Protein AF-A0A2G6R221-F1 (afdb_monomer)

Foldseek 3Di:
DDDDDDDPDDDDPPDDDDDDDDDDDDDDDDDDDDDDDDAQDKDKDWDWDWDWWWDDWDQDPVRDTDTDTDIDTAAKMKIWHWHDDPPQKIWIFIKIKGKAWDDDPDVVRGIDMDIDIDTFIDIGHAQDKDWGDKDKDKDKDKDKDFDPPLLPDPPRNVSGIDIDIDIDIDMDIDIDHDHDDDPPPPVVVVVVVVVVVVVVVVVVVVVD

Mean predicted aligned error: 15.53 Å

Solvent-accessible surface area (backbone atoms only — not comparable to full-atom values): 13194 Å² total; per-residue (Å²): 138,83,85,82,76,84,78,91,70,89,89,76,86,82,76,85,82,88,86,86,85,88,83,86,81,86,84,86,84,87,81,85,86,81,82,86,67,52,77,76,32,76,36,72,50,77,52,69,50,76,44,74,39,52,76,49,75,48,68,48,99,85,73,48,77,48,74,42,70,44,81,44,77,34,29,41,37,42,35,40,29,38,36,76,47,98,78,60,30,32,38,36,41,37,40,39,36,42,31,44,76,43,89,52,91,44,100,79,72,44,69,47,71,44,78,49,76,48,77,50,73,47,81,40,44,61,72,38,74,43,80,78,50,69,50,79,47,79,45,80,44,78,48,77,50,58,45,83,76,57,30,74,39,82,96,59,8,70,82,40,40,48,79,46,78,45,79,47,77,47,78,46,78,42,73,51,64,49,78,81,80,58,90,84,57,50,69,62,57,60,51,48,54,54,49,52,51,50,53,50,51,54,55,56,65,73,72,113

Sequence (208 aa):
MGLQLPKLASGLALGASLSLLSQNGAIDIVSEPSILAINNKESSIYVGETISVKTSSNMDKNGNKDDNYKREDVGLTLKVKPRISNDNKVTLEINTTLEDVKTTKTNSGNADTTKKEVKTTAIVKNGEAVILGGLIEDKEGITVNKVPVLGDIPVVGGLFKNDKKNIRKRSLVIIVTPYIIPKSKDLTYVRNQLAELKILEEKYLNQS

Radius of gyration: 30.33 Å; Cα contacts (8 Å, |Δi|>4): 302; chains: 1; bounding box: 77×59×98 Å

pLDDT: mean 76.96, std 14.39, range [39.38, 95.56]

Structure (mmCIF, N/CA/C/O backbone):
data_AF-A0A2G6R221-F1
#
_entry.id   AF-A0A2G6R221-F1
#
loop_
_atom_site.group_PDB
_atom_site.id
_atom_site.type_symbol
_atom_site.label_atom_id
_atom_site.label_alt_id
_atom_site.label_comp_id
_atom_site.label_asym_id
_atom_site.label_entity_id
_atom_site.label_seq_id
_atom_site.pdbx_PDB_ins_code
_atom_site.Cartn_x
_atom_site.Cartn_y
_atom_site.Cartn_z
_atom_site.occupancy
_atom_site.B_iso_or_equiv
_atom_site.auth_seq_id
_atom_site.auth_comp_id
_atom_site.auth_asym_id
_atom_site.auth_atom_id
_atom_site.pdbx_PDB_model_num
ATOM 1 N N . MET A 1 1 ? 53.166 -16.247 -71.372 1.00 40.53 1 MET A N 1
ATOM 2 C CA . MET A 1 1 ? 52.314 -15.114 -70.953 1.00 40.53 1 MET A CA 1
ATOM 3 C C . MET A 1 1 ? 51.069 -15.687 -70.291 1.00 40.53 1 MET A C 1
ATOM 5 O O . MET A 1 1 ? 50.121 -16.029 -70.981 1.00 40.53 1 MET A O 1
ATOM 9 N N . GLY A 1 2 ? 51.132 -15.941 -68.983 1.00 42.19 2 GLY A N 1
ATOM 10 C CA . GLY A 1 2 ? 50.041 -16.567 -68.234 1.00 42.19 2 GLY A CA 1
ATOM 11 C C . GLY A 1 2 ? 49.068 -15.515 -67.715 1.00 42.19 2 GLY A C 1
ATOM 12 O O . GLY A 1 2 ? 49.478 -14.627 -66.974 1.00 42.19 2 GLY A O 1
ATOM 13 N N . LEU A 1 3 ? 47.794 -15.621 -68.091 1.00 53.03 3 LEU A N 1
ATOM 14 C CA . LEU A 1 3 ? 46.715 -14.898 -67.425 1.00 53.03 3 LEU A CA 1
ATOM 15 C C . LEU A 1 3 ? 46.306 -15.691 -66.180 1.00 53.03 3 LEU A C 1
ATOM 17 O O . LEU A 1 3 ? 45.776 -16.795 -66.287 1.00 53.03 3 LEU A O 1
ATOM 21 N N . GLN A 1 4 ? 46.562 -15.129 -65.000 1.00 42.53 4 GLN A N 1
ATOM 22 C CA . GLN A 1 4 ? 45.980 -15.614 -63.753 1.00 42.53 4 GLN A CA 1
ATOM 23 C C . GL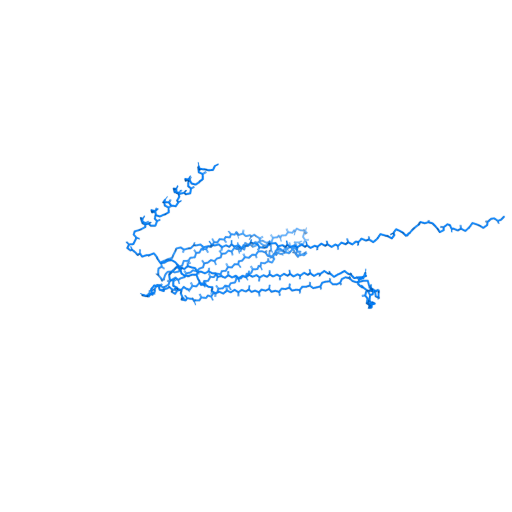N A 1 4 ? 44.603 -14.968 -63.575 1.00 42.53 4 GLN A C 1
ATOM 25 O O . GLN A 1 4 ? 44.498 -13.750 -63.451 1.00 42.53 4 GLN A O 1
ATOM 30 N N . LEU A 1 5 ? 43.550 -15.787 -63.559 1.00 52.38 5 LEU A N 1
ATOM 31 C CA . LEU A 1 5 ? 42.235 -15.382 -63.067 1.00 52.38 5 LEU A CA 1
ATOM 32 C C . LEU A 1 5 ? 42.269 -15.362 -61.528 1.00 52.38 5 LEU A C 1
ATOM 34 O O . LEU A 1 5 ? 42.721 -16.344 -60.930 1.00 52.38 5 LEU A O 1
ATOM 38 N N . PRO A 1 6 ? 41.795 -14.296 -60.857 1.00 46.88 6 PRO A N 1
ATOM 39 C CA . PRO A 1 6 ? 41.661 -14.312 -59.410 1.00 46.88 6 PRO A CA 1
ATOM 40 C C . PRO A 1 6 ? 40.625 -15.364 -58.991 1.00 46.88 6 PRO A C 1
ATOM 42 O O . PRO A 1 6 ? 39.522 -15.450 -59.531 1.00 46.88 6 PRO A O 1
ATOM 45 N N . LYS A 1 7 ? 41.023 -16.182 -58.014 1.00 39.38 7 LYS A N 1
ATOM 46 C CA . LYS A 1 7 ? 40.211 -17.209 -57.363 1.00 39.38 7 LYS A CA 1
ATOM 47 C C . LYS A 1 7 ? 38.969 -16.575 -56.733 1.00 39.38 7 LYS A C 1
ATOM 49 O O . LYS A 1 7 ? 39.071 -15.852 -55.747 1.00 39.38 7 LYS A O 1
ATOM 54 N N . LEU A 1 8 ? 37.799 -16.925 -57.255 1.00 48.19 8 LEU A N 1
ATOM 55 C CA . LEU A 1 8 ? 36.539 -16.847 -56.523 1.00 48.19 8 LEU A CA 1
ATOM 56 C C . LEU A 1 8 ? 36.506 -18.017 -55.535 1.00 48.19 8 LEU A C 1
ATOM 58 O O . LEU A 1 8 ? 35.984 -19.086 -55.834 1.00 48.19 8 LEU A O 1
ATOM 62 N N . ALA A 1 9 ? 37.132 -17.852 -54.375 1.00 56.53 9 ALA A N 1
ATOM 63 C CA . ALA A 1 9 ? 36.965 -18.780 -53.270 1.00 56.53 9 ALA A CA 1
ATOM 64 C C . ALA A 1 9 ? 37.084 -18.020 -51.952 1.00 56.53 9 ALA A C 1
ATOM 66 O O . ALA A 1 9 ? 38.113 -17.414 -51.669 1.00 56.53 9 ALA A O 1
ATOM 67 N N . SER A 1 10 ? 36.039 -18.162 -51.139 1.00 45.34 10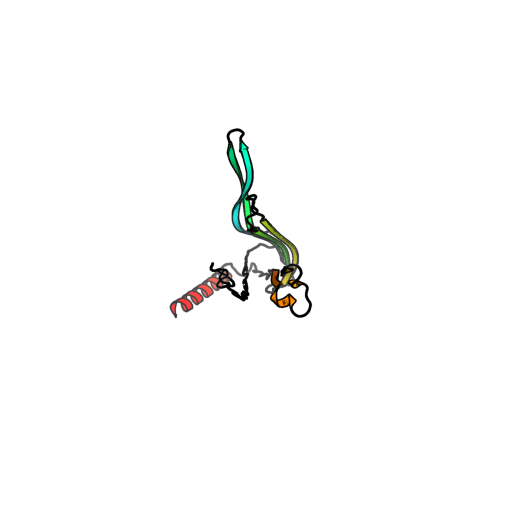 SER A N 1
ATOM 68 C CA . SER A 1 10 ? 35.949 -17.758 -49.736 1.00 45.34 10 SER A CA 1
ATOM 69 C C . SER A 1 10 ? 35.512 -16.315 -49.484 1.00 45.34 10 SER A C 1
ATOM 71 O O . SER A 1 10 ? 36.253 -15.359 -49.686 1.00 45.34 10 SER A O 1
ATOM 73 N N . GLY A 1 11 ? 34.278 -16.180 -48.995 1.00 45.53 11 GLY A N 1
ATOM 74 C CA . GLY A 1 11 ? 33.751 -14.903 -48.520 1.00 45.53 11 GLY A CA 1
ATOM 75 C C . GLY A 1 11 ? 32.239 -14.823 -48.309 1.00 45.53 11 GLY A C 1
ATOM 76 O O . GLY A 1 11 ? 31.732 -13.727 -48.131 1.00 45.53 11 GLY A O 1
ATOM 77 N N . LEU A 1 12 ? 31.502 -15.937 -48.330 1.00 42.91 12 LEU A N 1
ATOM 78 C CA . LEU A 1 12 ? 30.087 -15.982 -47.944 1.00 42.91 12 LEU A CA 1
ATOM 79 C C . LEU A 1 12 ? 29.935 -16.953 -46.775 1.00 42.91 12 LEU A C 1
ATOM 81 O O . LEU A 1 12 ? 29.513 -18.095 -46.938 1.00 42.91 12 LEU A O 1
ATOM 85 N N . ALA A 1 13 ? 30.304 -16.499 -45.578 1.00 47.53 13 ALA A N 1
ATOM 86 C CA . ALA A 1 13 ? 29.813 -17.123 -44.358 1.00 47.53 13 ALA A CA 1
ATOM 87 C C . ALA A 1 13 ? 28.329 -16.747 -44.217 1.00 47.53 13 ALA A C 1
ATOM 89 O O . ALA A 1 13 ? 27.972 -15.775 -43.557 1.00 47.53 13 ALA A O 1
ATOM 90 N N . LEU A 1 14 ? 27.465 -17.485 -44.917 1.00 43.75 14 LEU A N 1
ATOM 91 C CA . LEU A 1 14 ? 26.012 -17.388 -44.799 1.00 43.75 14 LEU A CA 1
ATOM 92 C C . LEU A 1 14 ? 25.588 -18.052 -43.484 1.00 43.75 14 LEU A C 1
ATOM 94 O O . LEU A 1 14 ? 25.168 -19.204 -43.453 1.00 43.75 14 LEU A O 1
ATOM 98 N N . GLY A 1 15 ? 25.760 -17.335 -42.378 1.00 62.00 15 GLY A N 1
ATOM 99 C CA . GLY A 1 15 ? 25.209 -17.724 -41.085 1.00 62.00 15 GLY A CA 1
ATOM 100 C C . GLY A 1 15 ? 23.790 -17.186 -40.944 1.00 62.00 15 GLY A C 1
ATOM 101 O O . GLY A 1 15 ? 23.612 -15.985 -40.762 1.00 62.00 15 GLY A O 1
ATOM 102 N N . ALA A 1 16 ? 22.782 -18.054 -41.011 1.00 59.88 16 ALA A N 1
ATOM 103 C CA . ALA A 1 16 ? 21.439 -17.729 -40.540 1.00 59.88 16 ALA A CA 1
ATOM 104 C C . ALA A 1 16 ? 21.364 -18.058 -39.043 1.00 59.88 16 ALA A C 1
ATOM 106 O O . ALA A 1 16 ? 21.581 -19.204 -38.653 1.00 59.88 16 ALA A O 1
ATOM 107 N N . SER A 1 17 ? 21.076 -17.067 -38.199 1.00 64.44 17 SER A N 1
ATOM 108 C CA . SER A 1 17 ? 20.830 -17.278 -36.771 1.00 64.44 17 SER A CA 1
ATOM 109 C C . SER A 1 17 ? 19.399 -16.865 -36.430 1.00 64.44 17 SER A C 1
ATOM 111 O O . SER A 1 17 ? 18.962 -15.757 -36.730 1.00 64.44 17 SER A O 1
ATOM 113 N N . LEU A 1 18 ? 18.647 -17.787 -35.826 1.00 57.31 18 LEU A N 1
ATOM 114 C CA . LEU A 1 18 ? 17.294 -17.543 -35.334 1.00 57.31 18 LEU A CA 1
ATOM 115 C C . LEU A 1 18 ? 17.364 -17.369 -33.817 1.00 57.31 18 LEU A C 1
ATOM 117 O O . LEU A 1 18 ? 17.760 -18.291 -33.108 1.00 57.31 18 LEU A O 1
ATOM 121 N N . SER A 1 19 ? 16.993 -16.189 -33.322 1.00 58.03 19 SER A N 1
ATOM 122 C CA . SER A 1 19 ? 16.951 -15.897 -31.888 1.00 58.03 19 SER A CA 1
ATOM 123 C C . SER A 1 19 ? 15.512 -15.625 -31.465 1.00 58.03 19 SER A C 1
ATOM 125 O O . SER A 1 19 ? 14.917 -14.627 -31.866 1.00 58.03 19 SER A O 1
ATOM 127 N N . LEU A 1 20 ? 14.947 -16.537 -30.674 1.00 58.38 20 LEU A N 1
ATOM 128 C CA . LEU A 1 20 ? 13.617 -16.427 -30.079 1.00 58.38 20 LEU A CA 1
ATOM 129 C C . LEU A 1 20 ? 13.792 -16.374 -28.561 1.00 58.38 20 LEU A C 1
ATOM 131 O O . LEU A 1 20 ? 14.109 -17.382 -27.935 1.00 58.38 20 LEU A O 1
ATOM 135 N N . LEU A 1 21 ? 13.608 -15.195 -27.967 1.00 68.31 21 LEU A N 1
ATOM 136 C CA . LEU A 1 21 ? 13.717 -14.998 -26.522 1.00 68.31 21 LEU A CA 1
ATOM 137 C C . LEU A 1 21 ? 12.376 -14.514 -25.964 1.00 68.31 21 LEU A C 1
ATOM 139 O O . LEU A 1 21 ? 11.973 -13.379 -26.213 1.00 68.31 21 LEU A O 1
ATOM 143 N N . SER A 1 22 ? 11.704 -15.373 -25.194 1.00 55.22 22 SER A N 1
ATOM 144 C CA . SER A 1 22 ? 10.518 -15.014 -24.409 1.00 55.22 22 SER A CA 1
ATOM 145 C C . SER A 1 22 ? 10.939 -14.764 -22.966 1.00 55.22 22 SER A C 1
ATOM 147 O O . SER A 1 22 ? 11.398 -15.680 -22.289 1.00 55.22 22 SER A O 1
ATOM 149 N N . GLN A 1 23 ? 10.805 -13.525 -22.494 1.00 59.59 23 GLN A N 1
ATOM 150 C CA . GLN A 1 23 ? 11.127 -13.151 -21.118 1.00 59.59 23 GLN A CA 1
ATOM 151 C C . GLN A 1 23 ? 9.835 -12.800 -20.377 1.00 59.59 23 GLN A C 1
ATOM 153 O O . GLN A 1 23 ? 9.250 -11.744 -20.611 1.00 59.59 23 GLN A O 1
ATOM 158 N N . ASN A 1 24 ? 9.406 -13.679 -19.471 1.00 57.00 24 ASN A N 1
ATOM 159 C CA . ASN A 1 24 ? 8.279 -13.424 -18.579 1.00 57.00 24 ASN A CA 1
ATOM 160 C C . ASN A 1 24 ? 8.829 -12.862 -17.263 1.00 57.00 24 ASN A C 1
ATOM 162 O O . ASN A 1 24 ? 9.527 -13.564 -16.536 1.00 57.00 24 ASN A O 1
ATOM 166 N N . GLY A 1 25 ? 8.556 -11.591 -16.969 1.00 53.56 25 GLY A N 1
ATOM 167 C CA . GLY A 1 25 ? 8.872 -10.994 -15.671 1.00 53.56 25 GLY A CA 1
ATOM 168 C C . GLY A 1 25 ? 7.696 -11.163 -14.715 1.00 53.56 25 GLY A C 1
ATOM 169 O O . GLY A 1 25 ? 6.621 -10.634 -14.990 1.00 53.56 25 GLY A O 1
ATOM 170 N N . ALA A 1 26 ? 7.889 -11.883 -13.609 1.00 45.59 26 ALA A N 1
ATOM 171 C CA . ALA A 1 26 ? 6.961 -11.853 -12.484 1.00 45.59 26 ALA A CA 1
ATOM 172 C C . ALA A 1 26 ? 7.226 -10.569 -11.684 1.00 45.59 26 ALA A C 1
ATOM 174 O O . ALA A 1 26 ? 8.350 -10.336 -11.244 1.00 45.59 26 ALA A O 1
ATOM 175 N N . ILE A 1 27 ? 6.217 -9.708 -11.557 1.00 49.06 27 ILE A N 1
ATOM 176 C CA . ILE A 1 27 ? 6.255 -8.556 -10.653 1.00 49.06 27 ILE A CA 1
ATOM 177 C C . ILE A 1 27 ? 5.400 -8.951 -9.459 1.00 49.06 27 ILE A C 1
ATOM 179 O O . ILE A 1 27 ? 4.191 -9.104 -9.612 1.00 49.06 27 ILE A O 1
ATOM 183 N N . ASP A 1 28 ? 6.036 -9.131 -8.306 1.00 46.03 28 ASP A N 1
ATOM 184 C CA . ASP A 1 28 ? 5.365 -9.401 -7.041 1.00 46.03 28 ASP A CA 1
ATOM 185 C C . ASP A 1 28 ? 5.704 -8.266 -6.076 1.00 46.03 28 ASP A C 1
ATOM 187 O O . ASP A 1 28 ? 6.850 -8.107 -5.661 1.00 46.03 28 ASP A O 1
ATOM 191 N N . ILE A 1 29 ? 4.726 -7.402 -5.811 1.00 54.50 29 ILE A N 1
ATOM 192 C CA . ILE A 1 29 ? 4.808 -6.392 -4.753 1.00 54.50 29 ILE A CA 1
ATOM 193 C C . ILE A 1 29 ? 3.450 -6.400 -4.062 1.00 54.50 29 ILE A C 1
ATOM 195 O O . ILE A 1 29 ? 2.551 -5.624 -4.394 1.00 54.50 29 ILE A O 1
ATOM 199 N N . VAL A 1 30 ? 3.299 -7.330 -3.124 1.00 61.50 30 VAL A N 1
ATOM 200 C CA . VAL A 1 30 ? 2.217 -7.339 -2.143 1.00 61.50 30 VAL A CA 1
ATOM 201 C C . VAL A 1 30 ? 2.761 -6.697 -0.873 1.00 61.50 30 VAL A C 1
ATOM 203 O O . VAL A 1 30 ? 3.726 -7.165 -0.276 1.00 61.50 30 VAL A O 1
ATOM 206 N N . SER A 1 31 ? 2.166 -5.577 -0.479 1.00 70.19 31 SER A N 1
ATOM 207 C CA . SER A 1 31 ? 2.402 -4.964 0.824 1.00 70.19 31 SER A CA 1
ATOM 208 C C . SER A 1 31 ? 1.093 -5.014 1.600 1.00 70.19 31 SER A C 1
ATOM 210 O O . SER A 1 31 ? 0.095 -4.454 1.151 1.00 70.19 31 SER A O 1
ATOM 212 N N . GLU A 1 32 ? 1.101 -5.682 2.752 1.00 82.50 32 GLU A N 1
ATOM 213 C CA . GLU A 1 32 ? -0.058 -5.838 3.639 1.00 82.50 32 GLU A CA 1
ATOM 214 C C . GLU A 1 32 ? 0.151 -5.016 4.922 1.00 82.50 32 GLU A C 1
ATOM 216 O O . GLU A 1 32 ? 0.504 -5.561 5.971 1.00 82.50 32 GLU A O 1
ATOM 221 N N . PRO A 1 33 ? -0.005 -3.679 4.878 1.00 85.31 33 PRO A N 1
ATOM 222 C CA . PRO A 1 33 ? 0.064 -2.885 6.094 1.00 85.31 33 PRO A CA 1
ATOM 223 C C . PRO A 1 33 ? -1.149 -3.187 6.982 1.00 85.31 33 PRO A C 1
ATOM 225 O O . PRO A 1 33 ? -2.294 -3.175 6.531 1.00 85.31 33 PRO A O 1
ATOM 228 N N . SER A 1 34 ? -0.907 -3.379 8.277 1.00 87.88 34 SER A N 1
ATOM 229 C CA . SER A 1 34 ? -1.961 -3.407 9.291 1.00 87.88 34 SER A CA 1
ATOM 230 C C . SER A 1 34 ? -1.747 -2.268 10.284 1.00 87.88 34 SER A C 1
ATOM 232 O O . SER A 1 34 ? -0.620 -1.944 10.658 1.00 87.88 34 SER A O 1
ATOM 234 N N . ILE A 1 35 ? -2.835 -1.607 10.679 1.00 90.56 35 ILE A N 1
ATOM 235 C CA . ILE A 1 35 ? -2.796 -0.491 11.622 1.00 90.56 35 ILE A CA 1
ATOM 236 C C . ILE A 1 35 ? -3.982 -0.571 12.575 1.00 90.56 35 ILE A C 1
ATOM 238 O O . ILE A 1 35 ? -5.123 -0.791 12.166 1.00 90.56 35 ILE A O 1
ATOM 242 N N . LEU A 1 36 ? -3.704 -0.376 13.861 1.00 91.19 36 LEU A N 1
ATOM 243 C CA . LEU A 1 36 ? -4.725 -0.246 14.890 1.00 91.19 36 LEU A CA 1
ATOM 244 C C . LEU A 1 36 ? -5.067 1.234 15.057 1.00 91.19 36 LEU A C 1
ATOM 246 O O . LEU A 1 36 ? -4.185 2.060 15.281 1.00 91.19 36 LEU A O 1
ATOM 250 N N . ALA A 1 37 ? -6.353 1.561 14.966 1.00 90.75 37 ALA A N 1
ATOM 251 C CA . ALA A 1 37 ? -6.851 2.924 15.085 1.00 90.75 37 ALA A CA 1
ATOM 252 C C . ALA A 1 37 ? -8.043 2.987 16.047 1.00 90.75 37 ALA A C 1
ATOM 254 O O . ALA A 1 37 ? -8.839 2.052 16.150 1.00 90.75 37 ALA A O 1
ATOM 255 N N . ILE A 1 38 ? -8.173 4.111 16.750 1.00 92.31 38 ILE A N 1
ATOM 256 C CA . ILE A 1 38 ? -9.307 4.380 17.643 1.00 92.31 38 ILE A CA 1
ATOM 257 C C . ILE A 1 38 ? -10.445 5.010 16.833 1.00 92.31 38 ILE A C 1
ATOM 259 O O . ILE A 1 38 ? -10.213 5.763 15.888 1.00 92.31 38 ILE A O 1
ATOM 263 N N . ASN A 1 39 ? -11.691 4.739 17.228 1.00 92.12 39 ASN A N 1
ATOM 264 C CA . ASN A 1 39 ? -12.873 5.343 16.616 1.00 92.12 39 ASN A CA 1
ATOM 265 C C . ASN A 1 39 ? -12.768 6.883 16.550 1.00 92.12 39 ASN A C 1
ATOM 267 O O . ASN A 1 39 ? -12.492 7.534 17.557 1.00 92.12 39 ASN A O 1
ATOM 271 N N . ASN A 1 40 ? -13.031 7.455 15.373 1.00 92.62 40 ASN A N 1
ATOM 272 C CA . ASN A 1 40 ? -12.920 8.877 15.029 1.00 92.62 40 ASN A CA 1
ATOM 273 C C . ASN A 1 40 ? -11.514 9.497 15.150 1.00 92.62 40 ASN A C 1
ATOM 275 O O . ASN A 1 40 ? -11.387 10.722 15.070 1.00 92.62 40 ASN A O 1
ATOM 279 N N . LYS A 1 41 ? -10.454 8.695 15.296 1.00 94.56 41 LYS A N 1
ATOM 280 C CA . LYS A 1 41 ? -9.070 9.175 15.350 1.00 94.56 41 LYS A CA 1
ATOM 281 C C . LYS A 1 41 ? -8.318 8.734 14.100 1.00 94.56 41 LYS A C 1
ATOM 283 O O . LYS A 1 41 ? -8.279 7.552 13.783 1.00 94.56 41 LYS A O 1
ATOM 288 N N . GLU A 1 42 ? -7.710 9.687 13.401 1.00 95.12 42 GLU A N 1
ATOM 289 C CA . GLU A 1 42 ? -6.800 9.366 12.303 1.00 95.12 42 GLU A CA 1
ATOM 290 C C . GLU A 1 42 ? -5.547 8.671 12.848 1.00 95.12 42 GLU A C 1
ATOM 292 O O . GLU A 1 42 ? -5.011 9.050 13.893 1.00 95.12 42 GLU A O 1
ATOM 297 N N . SER A 1 43 ? -5.108 7.627 12.159 1.00 95.56 43 SER A N 1
ATOM 298 C CA . SER A 1 43 ? -3.869 6.901 12.428 1.00 95.56 43 SER A CA 1
ATOM 299 C C . SER A 1 43 ? -3.129 6.688 11.114 1.00 95.56 43 SER A C 1
ATOM 301 O O . SER A 1 43 ? -3.755 6.528 10.064 1.00 95.56 43 SER A O 1
ATOM 303 N N . SER A 1 44 ? -1.800 6.698 11.164 1.00 94.31 44 SER A N 1
ATOM 304 C CA . SER A 1 44 ? -0.957 6.547 9.982 1.00 94.31 44 SER A CA 1
ATOM 305 C C . SER A 1 44 ? 0.185 5.570 10.214 1.00 94.31 44 SER A C 1
ATOM 307 O O . SER A 1 44 ? 0.778 5.564 11.291 1.00 94.31 44 SER A O 1
ATOM 309 N N . ILE A 1 45 ? 0.520 4.806 9.182 1.00 92.69 45 ILE A N 1
ATOM 310 C CA . ILE A 1 45 ? 1.697 3.942 9.111 1.00 92.69 45 ILE A CA 1
ATOM 311 C C . ILE A 1 45 ? 2.477 4.282 7.839 1.00 92.69 45 ILE A C 1
ATOM 313 O O . ILE A 1 45 ? 1.886 4.499 6.779 1.00 92.69 45 ILE A O 1
ATOM 317 N N . TYR A 1 46 ? 3.798 4.357 7.965 1.00 91.81 46 TYR A N 1
ATOM 318 C CA . TYR A 1 46 ? 4.732 4.513 6.856 1.00 91.81 46 TYR A CA 1
ATOM 319 C C . TYR A 1 46 ? 5.654 3.296 6.828 1.00 91.81 46 TYR A C 1
ATOM 321 O O . TYR A 1 46 ? 6.213 2.928 7.862 1.00 91.81 46 TYR A O 1
ATOM 329 N N . VAL A 1 47 ? 5.786 2.674 5.660 1.00 89.75 47 VAL A N 1
ATOM 330 C CA . VAL A 1 47 ? 6.671 1.534 5.412 1.00 89.75 47 VAL A CA 1
ATOM 331 C C . VAL A 1 47 ? 7.457 1.838 4.150 1.00 89.75 47 VAL A C 1
ATOM 333 O O . VAL A 1 47 ? 6.901 1.821 3.055 1.00 89.75 47 VAL A O 1
ATOM 336 N N . GLY A 1 48 ? 8.738 2.137 4.296 1.00 88.19 48 GLY A N 1
ATOM 337 C CA . GLY A 1 48 ? 9.554 2.552 3.170 1.00 88.19 48 GLY A CA 1
ATOM 338 C C . GLY A 1 48 ? 10.978 2.878 3.565 1.00 88.19 48 GLY A C 1
ATOM 339 O O . GLY A 1 48 ? 11.380 2.735 4.721 1.00 88.19 48 GLY A O 1
ATOM 340 N N . GLU A 1 49 ? 11.718 3.358 2.583 1.00 86.00 49 GLU A N 1
ATOM 341 C CA . GLU A 1 49 ? 13.101 3.783 2.705 1.00 86.00 49 GLU A CA 1
ATOM 342 C C . GLU A 1 49 ? 13.211 5.237 2.252 1.00 86.00 49 GLU A C 1
ATOM 344 O O . GLU A 1 49 ? 12.482 5.691 1.373 1.00 86.00 49 GLU A O 1
ATOM 349 N N . THR A 1 50 ? 14.131 5.992 2.841 1.00 83.94 50 THR A N 1
ATOM 350 C CA . THR A 1 50 ? 14.436 7.343 2.367 1.00 83.94 50 THR A CA 1
ATOM 351 C C . THR A 1 50 ? 15.651 7.266 1.456 1.00 83.94 50 THR A C 1
ATOM 353 O O . THR A 1 50 ? 16.759 6.966 1.908 1.00 83.94 50 THR A O 1
ATOM 356 N N . ILE A 1 51 ? 15.468 7.570 0.175 1.00 83.44 51 ILE A N 1
ATOM 357 C CA . ILE A 1 51 ? 16.553 7.587 -0.806 1.00 83.44 51 ILE A CA 1
ATOM 358 C C . ILE A 1 51 ? 17.042 9.012 -1.059 1.00 83.44 51 ILE A C 1
ATOM 360 O O . ILE A 1 51 ? 16.331 9.991 -0.855 1.00 83.44 51 ILE A O 1
ATOM 364 N N . SER A 1 52 ? 18.286 9.150 -1.515 1.00 80.19 52 SER A N 1
ATOM 365 C CA . SER A 1 52 ? 18.845 10.448 -1.908 1.00 80.19 52 SER A CA 1
ATOM 366 C C . SER A 1 52 ? 18.819 10.590 -3.428 1.00 80.19 52 SER A C 1
ATOM 368 O O . SER A 1 52 ? 19.543 9.892 -4.135 1.00 80.19 52 SER A O 1
ATOM 370 N N . VAL A 1 53 ? 17.989 11.501 -3.932 1.00 77.12 53 VAL A N 1
ATOM 371 C CA . VAL A 1 53 ? 17.855 11.819 -5.356 1.00 77.12 53 VAL A CA 1
ATOM 372 C C . VAL A 1 53 ? 18.690 13.054 -5.679 1.00 77.12 53 VAL A C 1
ATOM 374 O O . VAL A 1 53 ? 18.559 14.113 -5.060 1.00 77.12 53 VAL A O 1
ATOM 377 N N . LYS A 1 54 ? 19.563 12.937 -6.678 1.00 75.44 54 LYS A N 1
ATOM 378 C CA . LYS A 1 54 ? 20.349 14.066 -7.174 1.00 75.44 54 LYS A CA 1
ATOM 379 C C . LYS A 1 54 ? 19.429 15.085 -7.855 1.00 75.44 54 LYS A C 1
ATOM 381 O O . LYS A 1 54 ? 18.702 14.731 -8.776 1.00 75.44 54 LYS A O 1
ATOM 386 N N . THR A 1 55 ? 19.449 16.334 -7.388 1.00 73.06 55 THR A N 1
ATOM 387 C CA . THR A 1 55 ? 18.545 17.404 -7.859 1.00 73.06 55 THR A CA 1
ATOM 388 C C . THR A 1 55 ? 19.257 18.404 -8.772 1.00 73.06 55 THR A C 1
ATOM 390 O O . THR A 1 55 ? 18.660 18.907 -9.720 1.00 73.06 55 THR A O 1
ATOM 393 N N . SER A 1 56 ? 20.545 18.673 -8.535 1.00 71.69 56 SER A N 1
ATOM 394 C CA . SER A 1 56 ? 21.359 19.528 -9.405 1.00 71.69 56 SER A CA 1
ATOM 395 C C . SER A 1 56 ? 22.816 19.077 -9.435 1.00 71.69 56 SER A C 1
ATOM 397 O O . SER A 1 56 ? 23.313 18.447 -8.503 1.00 71.69 56 SER A O 1
ATOM 399 N N . SER A 1 57 ? 23.500 19.404 -10.527 1.00 74.00 57 SER A N 1
ATOM 400 C CA . SER A 1 57 ? 24.943 19.246 -10.683 1.00 74.00 57 SER A CA 1
ATOM 401 C C . SER A 1 57 ? 25.465 20.555 -11.246 1.00 74.00 57 SER A C 1
ATOM 403 O O . SER A 1 57 ? 25.234 20.851 -12.418 1.00 74.00 57 SER A O 1
ATOM 405 N N . ASN A 1 58 ? 26.084 21.366 -10.400 1.00 76.94 58 ASN A N 1
ATOM 406 C CA . ASN A 1 58 ? 26.698 22.612 -10.827 1.00 76.94 58 ASN A CA 1
ATOM 407 C C . ASN A 1 58 ? 28.179 22.347 -11.080 1.00 76.94 58 ASN A C 1
ATOM 409 O O . ASN A 1 58 ? 28.835 21.646 -10.315 1.00 76.94 58 ASN A O 1
ATOM 413 N N . MET A 1 59 ? 28.703 22.883 -12.175 1.00 79.19 59 MET A N 1
ATOM 414 C CA . MET A 1 59 ? 30.137 22.889 -12.428 1.00 79.19 59 MET A CA 1
ATOM 415 C C . MET A 1 59 ? 30.633 24.303 -12.164 1.00 79.19 59 MET A C 1
ATOM 417 O O . MET A 1 59 ? 30.164 25.247 -12.801 1.00 79.19 59 MET A O 1
ATOM 421 N N . ASP A 1 60 ? 31.537 24.456 -11.204 1.00 79.88 60 ASP A N 1
ATOM 422 C CA . ASP A 1 60 ? 32.178 25.743 -10.957 1.00 79.88 60 ASP A CA 1
ATOM 423 C C . ASP A 1 60 ? 33.135 26.088 -12.115 1.00 79.88 60 ASP A C 1
ATOM 425 O O . ASP A 1 60 ? 33.606 25.206 -12.840 1.00 79.88 60 ASP A O 1
ATOM 429 N N . LYS A 1 61 ? 33.475 27.370 -12.283 1.00 78.88 61 LYS A N 1
ATOM 430 C CA . LYS A 1 61 ? 34.392 27.868 -13.329 1.00 78.88 61 LYS A CA 1
ATOM 431 C C . LYS A 1 61 ? 35.783 27.221 -13.267 1.00 78.88 61 LYS A C 1
ATOM 433 O O . LYS A 1 61 ? 36.506 27.239 -14.257 1.00 78.88 61 LYS A O 1
ATOM 438 N N . ASN A 1 62 ? 36.129 26.622 -12.127 1.00 83.06 62 ASN A N 1
ATOM 439 C CA . ASN A 1 62 ? 37.364 25.878 -11.885 1.00 83.06 62 ASN A CA 1
ATOM 440 C C . ASN A 1 62 ? 37.289 24.375 -12.239 1.00 83.06 62 ASN A C 1
ATOM 442 O O . ASN A 1 62 ? 38.244 23.649 -11.977 1.00 83.06 62 ASN A O 1
ATOM 446 N N . GLY A 1 63 ? 36.171 23.894 -12.801 1.00 79.56 63 GLY A N 1
ATOM 447 C CA . GLY A 1 63 ? 35.984 22.496 -13.220 1.00 79.56 63 GLY A CA 1
ATOM 448 C C . GLY A 1 63 ? 35.560 21.529 -12.107 1.00 79.56 63 GLY A C 1
ATOM 449 O O . GLY A 1 63 ? 35.426 20.332 -12.357 1.00 79.56 63 GLY A O 1
ATOM 450 N N . ASN A 1 64 ? 35.317 22.028 -10.892 1.00 81.12 64 ASN A N 1
ATOM 451 C CA . ASN A 1 64 ? 34.825 21.220 -9.776 1.00 81.12 64 ASN A CA 1
ATOM 452 C C . ASN A 1 64 ? 33.318 20.990 -9.901 1.00 81.12 64 ASN A C 1
ATOM 454 O O . ASN A 1 64 ? 32.560 21.913 -10.200 1.00 81.12 64 ASN A O 1
ATOM 458 N N . LYS A 1 65 ? 32.894 19.749 -9.662 1.00 79.88 65 LYS A N 1
ATOM 459 C CA . LYS A 1 65 ? 31.497 19.328 -9.748 1.00 79.88 65 LYS A CA 1
ATOM 460 C C . LYS A 1 65 ? 30.873 19.332 -8.355 1.00 79.88 65 LYS A C 1
ATOM 462 O O . LYS A 1 65 ? 31.311 18.572 -7.495 1.00 79.88 65 LYS A O 1
ATOM 467 N N . ASP A 1 66 ? 29.866 20.171 -8.160 1.00 80.38 66 ASP A N 1
ATOM 468 C CA . ASP A 1 66 ? 29.069 20.253 -6.941 1.00 80.38 66 ASP A CA 1
ATOM 469 C C . ASP A 1 66 ? 27.704 19.595 -7.180 1.00 80.38 66 ASP A C 1
ATOM 471 O O . ASP A 1 66 ? 26.888 20.057 -7.988 1.00 80.38 66 ASP A O 1
ATOM 475 N N . ASP A 1 67 ? 27.490 18.458 -6.524 1.00 82.50 67 ASP A N 1
ATOM 476 C CA . ASP A 1 67 ? 26.293 17.641 -6.674 1.00 82.50 67 ASP A CA 1
ATOM 477 C C . ASP A 1 67 ? 25.386 17.836 -5.458 1.00 82.50 67 ASP A C 1
ATOM 479 O O . ASP A 1 67 ? 25.743 17.474 -4.339 1.00 82.50 67 ASP A O 1
ATOM 483 N N . ASN A 1 68 ? 24.182 18.364 -5.689 1.00 81.25 68 ASN A N 1
ATOM 484 C CA . ASN A 1 68 ? 23.183 18.542 -4.642 1.00 81.25 68 ASN A CA 1
ATOM 485 C C . ASN A 1 68 ? 22.214 17.355 -4.612 1.00 81.25 68 ASN A C 1
ATOM 487 O O . ASN A 1 68 ? 21.656 16.961 -5.646 1.00 81.25 68 ASN A O 1
ATOM 491 N N . TYR A 1 69 ? 21.971 16.827 -3.416 1.00 82.25 69 TYR A N 1
ATOM 492 C CA . TYR A 1 69 ? 21.110 15.674 -3.177 1.00 82.25 69 TYR A CA 1
ATOM 493 C C . TYR A 1 69 ? 19.932 16.071 -2.287 1.00 82.25 69 TYR A C 1
ATOM 495 O O . TYR A 1 69 ? 20.114 16.668 -1.228 1.00 82.25 69 TYR A O 1
ATOM 503 N N . LYS A 1 70 ? 18.721 15.689 -2.695 1.00 83.06 70 LYS A N 1
ATOM 504 C CA . LYS A 1 70 ? 17.500 15.805 -1.897 1.00 83.06 70 LYS A CA 1
ATOM 505 C C . LYS A 1 70 ? 17.091 14.421 -1.404 1.00 83.06 70 LYS A C 1
ATOM 507 O O . LYS A 1 70 ? 17.160 13.452 -2.153 1.00 83.06 70 LYS A O 1
ATOM 512 N N . ARG A 1 71 ? 16.667 14.327 -0.145 1.00 85.12 71 ARG A N 1
ATOM 513 C CA . ARG A 1 71 ? 16.076 13.102 0.401 1.00 85.12 71 ARG A CA 1
ATOM 514 C C . ARG A 1 71 ? 14.606 13.019 -0.005 1.00 85.12 71 ARG A C 1
ATOM 516 O O . ARG A 1 71 ? 13.870 13.977 0.218 1.00 85.12 71 ARG A O 1
ATOM 523 N N . GLU A 1 72 ? 14.228 11.907 -0.616 1.00 83.38 72 GLU A N 1
ATOM 524 C CA . GLU A 1 72 ? 12.857 11.570 -1.003 1.00 83.38 72 GLU A CA 1
ATOM 525 C C . GLU A 1 72 ? 12.473 10.255 -0.323 1.00 83.38 72 GLU A C 1
ATOM 527 O O . GLU A 1 72 ? 13.239 9.287 -0.344 1.00 83.38 72 GLU A O 1
ATOM 532 N N . ASP A 1 73 ? 11.295 10.238 0.288 1.00 85.69 73 ASP A N 1
ATOM 533 C CA . ASP A 1 73 ? 10.723 9.046 0.904 1.00 85.69 73 ASP A CA 1
ATOM 534 C C . ASP A 1 73 ? 10.075 8.190 -0.188 1.00 85.69 73 ASP A C 1
ATOM 536 O O . ASP A 1 73 ? 9.304 8.685 -1.011 1.00 85.69 73 ASP A O 1
ATOM 540 N N . VAL A 1 74 ? 10.428 6.908 -0.237 1.00 86.75 74 VAL A N 1
ATOM 541 C CA . VAL A 1 74 ? 9.851 5.940 -1.170 1.00 86.75 74 VAL A CA 1
ATOM 542 C C . VAL A 1 74 ? 9.318 4.755 -0.385 1.00 86.75 74 VAL A C 1
ATOM 544 O O . VAL A 1 74 ? 10.024 4.107 0.386 1.00 86.75 74 VAL A O 1
ATOM 547 N N . GLY A 1 75 ? 8.032 4.485 -0.553 1.00 88.06 75 GLY A N 1
ATOM 548 C CA . GLY A 1 75 ? 7.351 3.418 0.152 1.00 88.06 75 GLY A CA 1
ATOM 549 C C . GLY A 1 75 ? 5.848 3.620 0.211 1.00 88.06 75 GLY A C 1
ATOM 550 O O . GLY A 1 75 ? 5.255 4.401 -0.532 1.00 88.06 75 GLY A O 1
ATOM 551 N N . LEU A 1 76 ? 5.224 2.879 1.114 1.00 88.62 76 LEU A N 1
ATOM 552 C CA . LEU A 1 76 ? 3.794 2.875 1.351 1.00 88.62 76 LEU A CA 1
ATOM 553 C C . LEU A 1 76 ? 3.459 3.724 2.580 1.00 88.62 76 LEU A C 1
ATOM 555 O O . LEU A 1 76 ? 3.834 3.397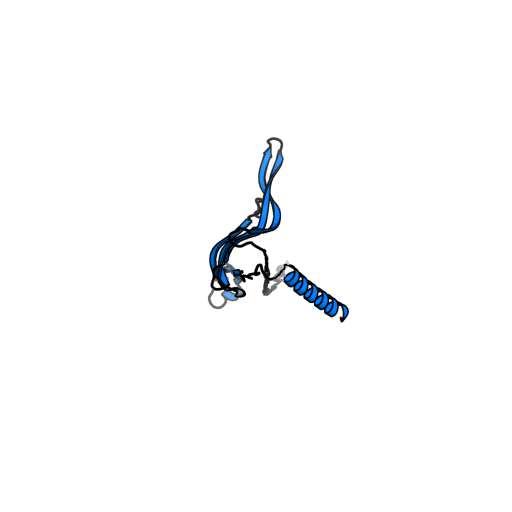 3.705 1.00 88.62 76 LEU A O 1
ATOM 559 N N . THR A 1 77 ? 2.684 4.781 2.376 1.00 91.12 77 THR A N 1
ATOM 560 C CA . THR A 1 77 ? 2.020 5.532 3.443 1.00 91.12 77 THR A CA 1
ATOM 561 C C . THR A 1 77 ? 0.542 5.177 3.454 1.00 91.12 77 THR A C 1
ATOM 563 O O . THR A 1 77 ? -0.163 5.434 2.480 1.00 91.12 77 THR A O 1
ATOM 566 N N . LEU A 1 78 ? 0.046 4.650 4.569 1.00 91.62 78 LEU A N 1
ATOM 567 C CA . LEU A 1 78 ? -1.378 4.420 4.795 1.00 91.62 78 LEU A CA 1
ATOM 568 C C . LEU A 1 78 ? -1.856 5.318 5.936 1.00 91.62 78 LEU A C 1
ATOM 570 O O . LEU A 1 78 ? -1.341 5.248 7.050 1.00 91.62 78 LEU A O 1
ATOM 574 N N . LYS A 1 79 ? -2.875 6.132 5.670 1.00 93.75 79 LYS A N 1
ATOM 575 C CA . LYS A 1 79 ? -3.618 6.908 6.665 1.00 93.75 79 LYS A CA 1
ATOM 576 C C . LYS A 1 79 ? -5.058 6.432 6.679 1.00 93.75 79 LYS A C 1
ATOM 578 O O . LYS A 1 79 ? -5.687 6.316 5.628 1.00 93.75 79 LYS A O 1
ATOM 583 N N . VAL A 1 80 ? -5.579 6.168 7.868 1.00 93.81 80 VAL A N 1
ATOM 584 C CA . VAL A 1 80 ? -6.947 5.696 8.052 1.00 93.81 80 VAL A CA 1
ATOM 585 C C . VAL A 1 80 ? -7.613 6.423 9.206 1.00 93.81 80 VAL A C 1
ATOM 587 O O . VAL A 1 80 ? -7.027 6.615 10.272 1.00 93.81 80 VAL A O 1
ATOM 590 N N . LYS A 1 81 ? -8.871 6.800 9.007 1.00 95.12 81 LYS A N 1
ATOM 591 C CA . LYS A 1 81 ? -9.741 7.329 10.050 1.00 95.12 81 LYS A CA 1
ATOM 592 C C . LYS A 1 81 ? -11.020 6.493 10.089 1.00 95.12 81 LYS A C 1
ATOM 594 O O . LYS A 1 81 ? -11.884 6.654 9.223 1.00 95.12 81 LYS A O 1
ATOM 599 N N . PRO A 1 82 ? -11.150 5.581 11.066 1.00 94.69 82 PRO A N 1
ATOM 600 C CA . PRO A 1 82 ? -12.341 4.764 11.193 1.00 94.69 82 PRO A CA 1
ATOM 601 C C . PRO A 1 82 ? -13.452 5.516 11.924 1.00 94.69 82 PRO A C 1
ATOM 603 O O . PRO A 1 82 ? -13.204 6.261 12.872 1.00 94.69 82 PRO A O 1
ATOM 606 N N . ARG A 1 83 ? -14.696 5.255 11.533 1.00 93.88 83 ARG A N 1
ATOM 607 C CA . ARG A 1 83 ? -15.903 5.664 12.247 1.00 93.88 83 ARG A CA 1
ATOM 608 C C . ARG A 1 83 ? -16.851 4.478 12.365 1.00 93.88 83 ARG A C 1
ATOM 610 O O . ARG A 1 83 ? -17.430 4.027 11.380 1.00 93.88 83 ARG A O 1
ATOM 617 N N . ILE A 1 84 ? -17.012 3.977 13.583 1.00 91.50 84 ILE A N 1
ATOM 618 C CA . ILE A 1 84 ? -17.891 2.846 13.891 1.00 91.50 84 ILE A CA 1
ATOM 619 C C . ILE A 1 84 ? -19.344 3.333 13.918 1.00 91.50 84 ILE A C 1
ATOM 621 O O . ILE A 1 84 ? -19.655 4.341 14.555 1.00 91.50 84 ILE A O 1
ATOM 625 N N . SER A 1 85 ? -20.222 2.607 13.229 1.00 89.62 85 SER A N 1
ATOM 626 C CA . SER A 1 85 ? -21.676 2.793 13.234 1.00 89.62 85 SER A CA 1
ATOM 627 C C . SER A 1 85 ? -22.364 1.678 14.033 1.00 89.62 85 SER A C 1
ATOM 629 O O . SER A 1 85 ? -21.799 0.603 14.215 1.00 89.62 85 SER A O 1
ATOM 631 N N . ASN A 1 86 ? -23.609 1.904 14.468 1.00 81.69 86 ASN A N 1
ATOM 632 C CA . ASN A 1 86 ? -24.348 0.989 15.359 1.00 81.69 86 ASN A CA 1
ATOM 633 C C . ASN A 1 86 ? -24.705 -0.385 14.743 1.00 81.69 86 ASN A C 1
ATOM 635 O O . ASN A 1 86 ? -25.143 -1.271 15.464 1.00 81.69 86 ASN A O 1
ATOM 639 N N . ASP A 1 87 ? -24.514 -0.571 13.435 1.00 84.44 87 ASP A N 1
ATOM 640 C CA . ASP A 1 87 ? -24.904 -1.768 12.670 1.00 84.44 87 ASP A CA 1
ATOM 641 C C . ASP A 1 87 ? -23.693 -2.645 12.278 1.00 84.44 87 ASP A C 1
ATOM 643 O O . ASP A 1 87 ? -23.612 -3.152 11.162 1.00 84.44 87 ASP A O 1
ATOM 647 N N . ASN A 1 88 ? -22.664 -2.733 13.135 1.00 83.25 88 ASN A N 1
ATOM 648 C CA . ASN A 1 88 ? -21.388 -3.421 12.835 1.00 83.25 88 ASN A CA 1
ATOM 649 C C . ASN A 1 88 ? -20.708 -2.978 11.520 1.00 83.25 88 ASN A C 1
ATOM 651 O O . ASN A 1 88 ? -19.868 -3.683 10.953 1.00 83.25 88 ASN A O 1
ATOM 655 N N . LYS A 1 89 ? -21.061 -1.784 11.043 1.00 90.75 89 LYS A N 1
ATOM 656 C CA . LYS A 1 89 ? -20.465 -1.126 9.886 1.00 90.75 89 LYS A CA 1
ATOM 657 C C . LYS A 1 89 ? -19.423 -0.130 10.360 1.00 90.75 89 LYS A C 1
ATOM 659 O O . LYS A 1 89 ? -19.620 0.575 11.351 1.00 90.75 89 LYS A O 1
ATOM 66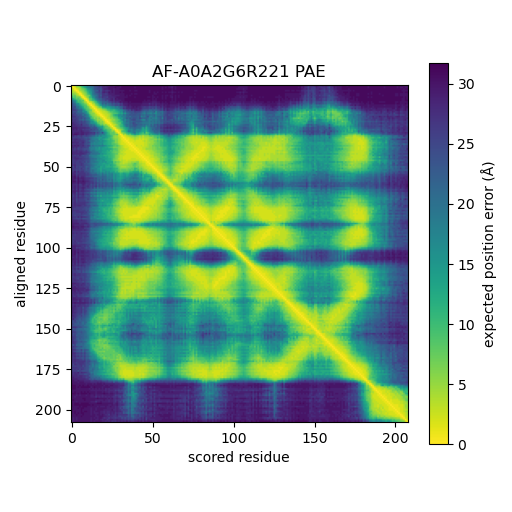4 N N . VAL A 1 90 ? -18.335 -0.038 9.616 1.00 92.31 90 VAL A N 1
ATOM 665 C CA . VAL A 1 90 ? -17.281 0.947 9.813 1.00 92.31 90 VAL A CA 1
ATOM 666 C C . VAL A 1 90 ? -17.215 1.797 8.557 1.00 92.31 90 VAL A C 1
ATOM 668 O O . VAL A 1 90 ? -17.035 1.289 7.454 1.00 92.31 90 VAL A O 1
ATOM 671 N N . THR A 1 91 ? -17.370 3.103 8.714 1.00 93.19 91 THR A N 1
ATOM 672 C CA . THR A 1 91 ? -16.985 4.048 7.672 1.00 93.19 91 THR A CA 1
ATOM 673 C C . THR A 1 91 ? -15.484 4.268 7.795 1.00 93.19 91 THR A C 1
ATOM 675 O O . THR A 1 91 ? -15.013 4.696 8.848 1.00 93.19 91 THR A O 1
ATOM 678 N N . LEU A 1 92 ? -14.730 3.958 6.749 1.00 92.88 92 LEU A N 1
ATOM 679 C CA . LEU A 1 92 ? -13.291 4.177 6.691 1.00 92.88 92 LEU A CA 1
ATOM 680 C C . LEU A 1 92 ? -13.002 5.305 5.708 1.00 92.88 92 LEU A C 1
ATOM 682 O O . LEU A 1 92 ? -13.335 5.195 4.530 1.00 92.88 92 LEU A O 1
ATOM 686 N N . GLU A 1 93 ? -12.371 6.370 6.191 1.00 93.75 93 GLU A N 1
ATOM 687 C CA . GLU A 1 93 ? -11.686 7.339 5.335 1.00 93.75 93 GLU A CA 1
ATOM 688 C C . GLU A 1 93 ? -10.230 6.890 5.206 1.00 93.75 93 GLU A C 1
ATOM 690 O O . GLU A 1 93 ? -9.533 6.749 6.214 1.00 93.75 93 GLU A O 1
ATOM 695 N N . ILE A 1 94 ? -9.802 6.593 3.980 1.00 91.38 94 ILE A N 1
ATOM 696 C CA . ILE A 1 94 ? -8.515 5.961 3.687 1.00 91.38 94 ILE A CA 1
ATOM 697 C C . ILE A 1 94 ? -7.762 6.821 2.682 1.00 91.38 94 ILE A C 1
ATOM 699 O O . ILE A 1 94 ? -8.282 7.156 1.615 1.00 91.38 94 ILE A O 1
ATOM 703 N N . ASN A 1 95 ? -6.517 7.142 3.019 1.00 92.06 95 ASN A N 1
ATOM 704 C CA . ASN A 1 95 ? -5.547 7.722 2.107 1.00 92.06 95 ASN A CA 1
ATOM 705 C C . ASN A 1 95 ? -4.333 6.793 2.035 1.00 92.06 95 ASN A C 1
ATOM 707 O O . ASN A 1 95 ? -3.640 6.594 3.032 1.00 92.06 95 ASN A O 1
ATOM 711 N N . THR A 1 96 ? -4.115 6.193 0.869 1.00 89.19 96 THR A N 1
ATOM 712 C CA . THR A 1 96 ? -2.964 5.330 0.600 1.00 89.19 96 THR A CA 1
ATOM 713 C C . THR A 1 96 ? -2.103 5.964 -0.477 1.00 89.19 96 THR A C 1
ATOM 715 O O . THR A 1 96 ? -2.581 6.217 -1.582 1.00 89.19 96 THR A O 1
ATOM 718 N N . THR A 1 97 ? -0.828 6.155 -0.170 1.00 88.44 97 THR A N 1
ATOM 719 C CA . THR A 1 97 ? 0.187 6.646 -1.098 1.00 88.44 97 THR A CA 1
ATOM 720 C C . THR A 1 97 ? 1.266 5.589 -1.234 1.00 88.44 97 THR A C 1
ATOM 722 O O . THR A 1 97 ? 1.826 5.157 -0.234 1.00 88.44 97 THR A O 1
ATOM 725 N N . LEU A 1 98 ? 1.560 5.179 -2.461 1.00 86.31 98 LEU A N 1
ATOM 726 C CA . LEU A 1 98 ? 2.670 4.303 -2.802 1.00 86.31 98 LEU A CA 1
ATOM 727 C C . LEU A 1 98 ? 3.644 5.073 -3.693 1.00 86.31 98 LEU A C 1
ATOM 729 O O . LEU A 1 98 ? 3.300 5.465 -4.811 1.00 86.31 98 LEU A O 1
ATOM 733 N N . GLU A 1 99 ? 4.848 5.279 -3.186 1.00 86.88 99 GLU A N 1
ATOM 734 C CA . GLU A 1 99 ? 5.959 5.943 -3.858 1.00 86.88 99 GLU A CA 1
ATOM 735 C C . GLU A 1 99 ? 7.046 4.916 -4.173 1.00 86.88 99 GLU A C 1
ATOM 737 O O . GLU A 1 99 ? 7.383 4.078 -3.344 1.00 86.88 99 GLU A O 1
ATOM 742 N N . ASP A 1 100 ? 7.561 4.951 -5.397 1.00 81.75 100 ASP A N 1
ATOM 743 C CA . ASP A 1 100 ? 8.551 4.000 -5.900 1.00 81.75 100 ASP A CA 1
ATOM 744 C C . ASP A 1 100 ? 9.576 4.719 -6.786 1.00 81.75 100 ASP A C 1
ATOM 746 O O . ASP A 1 100 ? 9.310 5.787 -7.345 1.00 81.75 100 ASP A O 1
ATOM 750 N N . VAL A 1 101 ? 10.755 4.133 -6.953 1.00 76.94 101 VAL A N 1
ATOM 751 C CA . VAL A 1 101 ? 11.824 4.675 -7.791 1.00 76.94 101 VAL A CA 1
ATOM 752 C C . VAL A 1 101 ? 11.704 4.087 -9.186 1.00 76.94 101 VAL A C 1
ATOM 754 O O . VAL A 1 101 ? 11.872 2.891 -9.420 1.00 76.94 101 VAL A O 1
ATOM 757 N N . LYS A 1 102 ? 11.484 4.940 -10.181 1.00 70.44 102 LYS A N 1
ATOM 758 C CA . LYS A 1 102 ? 11.541 4.538 -11.581 1.00 70.44 102 LYS A CA 1
ATOM 759 C C . LYS A 1 102 ? 13.009 4.483 -12.000 1.00 70.44 102 LYS A C 1
ATOM 761 O O . LYS A 1 102 ? 13.577 5.445 -12.515 1.00 70.44 102 LYS A O 1
ATOM 766 N N . THR A 1 103 ? 13.637 3.322 -11.811 1.00 60.19 103 THR A N 1
ATOM 767 C CA . THR A 1 103 ? 14.953 3.045 -12.397 1.00 60.19 103 THR A CA 1
ATOM 768 C C . THR A 1 103 ? 14.843 3.056 -13.919 1.00 60.19 103 THR A C 1
ATOM 770 O O . THR A 1 103 ? 14.483 2.082 -14.573 1.00 60.19 103 THR A O 1
ATOM 773 N N . THR A 1 104 ? 15.225 4.180 -14.502 1.00 48.59 104 THR A N 1
ATOM 774 C CA . THR A 1 104 ? 15.855 4.224 -15.814 1.00 48.59 104 THR A CA 1
ATOM 775 C C . THR A 1 104 ? 16.988 5.214 -15.690 1.00 48.59 104 THR A C 1
ATOM 777 O O . THR A 1 104 ? 16.739 6.382 -15.413 1.00 48.59 104 THR A O 1
ATOM 780 N N . LYS A 1 105 ? 18.226 4.741 -15.865 1.00 47.47 105 LYS A N 1
ATOM 781 C CA . LYS A 1 105 ? 19.390 5.598 -16.084 1.00 47.47 105 LYS A CA 1
ATOM 782 C C . LYS A 1 105 ? 19.074 6.486 -17.288 1.00 47.47 105 LYS A C 1
ATOM 784 O O . LYS A 1 105 ? 19.291 6.091 -18.429 1.00 47.47 105 LYS A O 1
ATOM 789 N N . THR A 1 106 ? 18.487 7.651 -17.048 1.00 49.28 106 THR A N 1
ATOM 790 C CA . THR A 1 106 ? 18.517 8.726 -18.023 1.00 49.28 106 THR A CA 1
ATOM 791 C C . THR A 1 106 ? 19.982 9.143 -18.095 1.00 49.28 106 THR A C 1
ATOM 793 O O . THR A 1 106 ? 20.673 9.185 -17.073 1.00 49.28 106 THR A O 1
ATOM 796 N N . ASN A 1 107 ? 20.492 9.442 -19.288 1.00 52.12 107 ASN A N 1
ATOM 797 C CA . ASN A 1 107 ? 21.870 9.914 -19.483 1.00 52.12 107 ASN A CA 1
ATOM 798 C C . ASN A 1 107 ? 22.202 11.203 -18.682 1.00 52.12 107 ASN A C 1
ATOM 800 O O . ASN A 1 107 ? 23.328 11.682 -18.742 1.00 52.12 107 ASN A O 1
ATOM 804 N N . SER A 1 108 ? 21.237 11.750 -17.927 1.00 56.00 108 SER A N 1
ATOM 805 C CA . SER A 1 108 ? 21.326 12.937 -17.076 1.00 56.00 108 SER A CA 1
ATOM 806 C C . SER A 1 108 ? 21.476 12.642 -15.570 1.00 56.00 108 SER A C 1
ATOM 808 O O . SER A 1 108 ? 21.607 13.585 -14.795 1.00 56.00 108 SER A O 1
ATOM 810 N N . GLY A 1 109 ? 21.462 11.379 -15.121 1.00 55.91 109 GLY A N 1
ATOM 811 C CA . GLY A 1 109 ? 21.743 11.021 -13.719 1.00 55.91 109 GLY A CA 1
ATOM 812 C C . GLY A 1 109 ? 20.655 11.367 -12.691 1.00 55.91 109 GLY A C 1
ATOM 813 O O . GLY A 1 109 ? 20.900 11.211 -11.497 1.00 55.91 109 GLY A O 1
ATOM 814 N N . ASN A 1 110 ? 19.467 11.788 -13.132 1.00 60.41 110 ASN A N 1
ATOM 815 C CA . ASN A 1 110 ? 18.319 12.023 -12.255 1.00 60.41 110 ASN A CA 1
ATOM 816 C C . ASN A 1 110 ? 17.467 10.749 -12.180 1.00 60.41 110 ASN A C 1
ATOM 818 O O . ASN A 1 110 ? 17.173 10.135 -13.212 1.00 60.41 110 ASN A O 1
ATOM 822 N N . ALA A 1 111 ? 17.096 10.349 -10.964 1.00 63.31 111 ALA A N 1
ATOM 823 C CA . ALA A 1 111 ? 16.154 9.262 -10.733 1.00 63.31 111 ALA A CA 1
ATOM 824 C C . ALA A 1 111 ? 14.724 9.814 -10.813 1.00 63.31 111 ALA A C 1
ATOM 826 O O . ALA A 1 111 ? 14.381 10.739 -10.082 1.00 63.31 111 ALA A O 1
ATOM 827 N N . ASP A 1 112 ? 13.901 9.252 -11.698 1.00 72.25 112 ASP A N 1
ATOM 828 C CA . ASP A 1 112 ? 12.463 9.521 -11.702 1.00 72.25 112 ASP A CA 1
ATOM 829 C C . ASP A 1 112 ? 11.826 8.764 -10.524 1.00 72.25 112 ASP A C 1
ATOM 831 O O . ASP A 1 112 ? 12.171 7.608 -10.273 1.00 72.25 112 ASP A O 1
ATOM 835 N N . THR A 1 113 ? 10.850 9.358 -9.841 1.00 77.56 113 THR A N 1
ATOM 836 C CA . THR A 1 113 ? 9.986 8.651 -8.883 1.00 77.56 113 THR A CA 1
ATOM 837 C C . THR A 1 113 ? 8.593 8.450 -9.480 1.00 77.56 113 THR A C 1
ATOM 839 O O . THR A 1 113 ? 8.146 9.183 -10.364 1.00 77.56 113 THR A O 1
ATOM 842 N N . THR A 1 114 ? 7.909 7.392 -9.060 1.00 81.00 114 THR A N 1
ATOM 843 C CA . THR A 1 114 ? 6.516 7.099 -9.400 1.00 81.00 114 THR A CA 1
ATOM 844 C C . THR A 1 114 ? 5.691 7.223 -8.135 1.00 81.00 114 THR A C 1
ATOM 846 O O . THR A 1 114 ? 6.043 6.632 -7.123 1.00 81.00 114 THR A O 1
ATOM 849 N N . LYS A 1 115 ? 4.571 7.942 -8.206 1.00 85.44 115 LYS A N 1
ATOM 850 C CA . LYS A 1 115 ? 3.629 8.088 -7.098 1.00 85.44 115 LYS A CA 1
ATOM 851 C C . LYS A 1 115 ? 2.254 7.580 -7.512 1.00 85.44 115 LYS A C 1
ATOM 853 O O . LYS A 1 115 ? 1.745 7.957 -8.567 1.00 85.44 115 LYS A O 1
ATOM 858 N N . LYS A 1 116 ? 1.655 6.732 -6.684 1.00 84.19 116 LYS A N 1
ATOM 859 C CA . LYS A 1 116 ? 0.277 6.245 -6.809 1.00 84.19 116 LYS A CA 1
ATOM 860 C C . LYS A 1 116 ? -0.460 6.636 -5.537 1.00 84.19 116 LYS A C 1
ATOM 862 O O . LYS A 1 116 ? -0.060 6.223 -4.458 1.00 84.19 116 LYS A O 1
ATOM 867 N N . GLU A 1 117 ? -1.514 7.431 -5.652 1.00 86.38 117 GLU A N 1
ATOM 868 C CA . GLU A 1 117 ? -2.272 7.923 -4.499 1.00 86.38 117 GLU A CA 1
ATOM 869 C C . GLU A 1 117 ? -3.755 7.601 -4.670 1.00 86.38 117 GLU A C 1
ATOM 871 O O . GLU A 1 117 ? -4.324 7.800 -5.746 1.00 86.38 117 GLU A O 1
ATOM 876 N N . VAL A 1 118 ? -4.374 7.088 -3.609 1.00 86.38 118 VAL A N 1
ATOM 877 C CA . VAL A 1 118 ? -5.802 6.775 -3.557 1.00 86.38 118 VAL A CA 1
ATOM 878 C C . VAL A 1 118 ? -6.387 7.363 -2.285 1.00 86.38 118 VAL A C 1
ATOM 880 O O . VAL A 1 118 ? -6.010 6.980 -1.178 1.00 86.38 118 VAL A O 1
ATOM 883 N N . LYS A 1 119 ? -7.359 8.260 -2.456 1.00 90.25 119 LYS A N 1
ATOM 884 C CA . LYS A 1 119 ? -8.148 8.843 -1.373 1.00 90.25 119 LYS A CA 1
ATOM 885 C C . LYS A 1 119 ? -9.606 8.457 -1.558 1.00 90.25 119 LYS A C 1
ATOM 887 O O . LYS A 1 119 ? -10.219 8.823 -2.558 1.00 90.25 119 LYS A O 1
ATOM 892 N N . THR A 1 120 ? -10.153 7.716 -0.606 1.00 90.81 120 THR A N 1
ATOM 893 C CA . THR A 1 120 ? -11.517 7.196 -0.704 1.00 90.81 120 THR A CA 1
ATOM 894 C C . THR A 1 120 ? -12.178 7.085 0.660 1.00 90.81 120 THR A C 1
ATOM 896 O O . THR A 1 120 ? -11.510 6.987 1.692 1.00 90.81 120 THR A O 1
ATOM 899 N N . THR A 1 121 ? -13.505 7.077 0.645 1.00 91.00 121 THR A N 1
ATOM 900 C CA . THR A 1 121 ? -14.329 6.824 1.820 1.00 91.00 121 THR A CA 1
ATOM 901 C C . THR A 1 121 ? -15.266 5.676 1.496 1.00 91.00 121 THR A C 1
ATOM 903 O O . THR A 1 121 ? -16.059 5.772 0.561 1.00 91.00 121 THR A O 1
ATOM 906 N N . ALA A 1 122 ? -15.195 4.602 2.275 1.00 90.62 122 ALA A N 1
ATOM 907 C CA . ALA A 1 122 ? -16.019 3.417 2.072 1.00 90.62 122 ALA A CA 1
ATOM 908 C C . ALA A 1 122 ? -16.739 3.016 3.358 1.00 90.62 122 ALA A C 1
ATOM 910 O O . ALA A 1 122 ? -16.224 3.191 4.463 1.00 90.62 122 ALA A O 1
ATOM 911 N N . ILE A 1 123 ? -17.943 2.466 3.210 1.00 91.62 123 ILE A N 1
ATOM 912 C CA . ILE A 1 123 ? -18.681 1.834 4.303 1.00 91.62 123 ILE A CA 1
ATOM 913 C C . ILE A 1 123 ? -18.488 0.334 4.154 1.00 91.62 123 ILE A C 1
ATOM 915 O O . ILE A 1 123 ? -18.912 -0.256 3.164 1.00 91.62 123 ILE A O 1
ATOM 919 N N . VAL A 1 124 ? -17.848 -0.268 5.143 1.00 92.12 124 VAL A N 1
ATOM 920 C CA . VAL A 1 124 ? -17.455 -1.676 5.145 1.00 92.12 124 VAL A CA 1
ATOM 921 C C . VAL A 1 124 ? -18.032 -2.365 6.376 1.00 92.12 124 VAL A C 1
ATOM 923 O O . VAL A 1 124 ? -18.213 -1.733 7.420 1.00 92.12 124 VAL A O 1
ATOM 926 N N . LYS A 1 125 ? -18.370 -3.651 6.281 1.00 92.56 125 LYS A N 1
ATOM 927 C CA . LYS A 1 125 ? -18.803 -4.429 7.450 1.00 92.56 125 LYS A CA 1
ATOM 928 C C . LYS A 1 125 ? -17.594 -5.009 8.175 1.00 92.56 125 LYS A C 1
ATOM 930 O O . LYS A 1 125 ? -16.565 -5.274 7.563 1.00 92.56 125 LYS A O 1
ATOM 935 N N . ASN A 1 126 ? -17.728 -5.213 9.482 1.00 91.31 126 ASN A N 1
ATOM 936 C CA . ASN A 1 126 ? -16.706 -5.879 10.286 1.00 91.31 126 ASN A CA 1
ATOM 937 C C . ASN A 1 126 ? -16.351 -7.269 9.719 1.00 91.31 126 ASN A C 1
ATOM 939 O O . ASN A 1 126 ? -17.241 -8.104 9.571 1.00 91.31 126 ASN A O 1
ATOM 943 N N . GLY A 1 127 ? -15.068 -7.516 9.445 1.00 89.75 127 GLY A N 1
ATOM 944 C CA . GLY A 1 127 ? -14.551 -8.779 8.912 1.00 89.75 127 GLY A CA 1
ATOM 945 C C . GLY A 1 127 ? -14.775 -9.005 7.412 1.00 89.75 127 GLY A C 1
ATOM 946 O O . GLY A 1 127 ? -14.372 -10.045 6.902 1.00 89.75 127 GLY A O 1
ATOM 947 N N . GLU A 1 128 ? -15.395 -8.064 6.693 1.00 89.00 128 GLU A N 1
ATOM 948 C CA . GLU A 1 128 ? -15.648 -8.186 5.254 1.00 89.00 128 GLU A CA 1
ATOM 949 C C . GLU A 1 128 ? -14.600 -7.404 4.454 1.00 89.00 128 GLU A C 1
ATOM 951 O O . GLU A 1 128 ? -14.401 -6.208 4.671 1.00 89.00 128 GLU A O 1
ATOM 956 N N . ALA A 1 129 ? -13.929 -8.086 3.525 1.00 88.88 129 ALA A N 1
ATOM 957 C CA . ALA A 1 129 ? -12.978 -7.461 2.618 1.00 88.88 129 ALA A CA 1
ATOM 958 C C . ALA A 1 129 ? -13.724 -6.702 1.514 1.00 88.88 129 ALA A C 1
ATOM 960 O O . ALA A 1 129 ? -14.577 -7.269 0.830 1.00 88.88 129 ALA A O 1
ATOM 961 N N . VAL A 1 130 ? -13.378 -5.433 1.303 1.00 88.38 130 VAL A N 1
ATOM 962 C CA . VAL A 1 130 ? -13.951 -4.611 0.230 1.00 88.38 130 VAL A CA 1
ATOM 963 C C . VAL A 1 130 ? -12.842 -4.042 -0.643 1.00 88.38 130 VAL A C 1
ATOM 965 O O . VAL A 1 130 ? -11.819 -3.559 -0.153 1.00 88.38 130 VAL A O 1
ATOM 968 N N . ILE A 1 131 ? -13.064 -4.094 -1.957 1.00 87.88 131 ILE A N 1
ATOM 969 C CA . ILE A 1 131 ? -12.191 -3.471 -2.950 1.00 87.88 131 ILE A CA 1
ATOM 970 C C . ILE A 1 131 ? -12.515 -1.980 -2.989 1.00 87.88 131 ILE A C 1
ATOM 972 O O . ILE A 1 131 ? -13.624 -1.576 -3.334 1.00 87.88 131 ILE A O 1
ATOM 976 N N . LEU A 1 132 ? -11.531 -1.165 -2.629 1.00 83.00 132 LEU A N 1
ATOM 977 C CA . LEU A 1 132 ? -11.663 0.287 -2.547 1.00 83.00 132 LEU A CA 1
ATOM 978 C C . LEU A 1 132 ? -11.389 0.987 -3.875 1.00 83.00 132 LEU A C 1
ATOM 980 O O . LEU A 1 132 ? -11.875 2.090 -4.118 1.00 83.00 132 LEU A O 1
ATOM 984 N N . GLY A 1 133 ? -10.583 0.349 -4.718 1.00 77.75 133 GLY A N 1
ATOM 985 C CA . GLY A 1 133 ? -10.199 0.869 -6.015 1.00 77.75 133 GLY A CA 1
ATOM 986 C C . GLY A 1 133 ? -9.042 0.088 -6.615 1.00 77.75 133 GLY A C 1
ATOM 987 O O . GLY A 1 133 ? -8.370 -0.701 -5.945 1.00 77.75 133 GLY A O 1
ATOM 988 N N . GLY A 1 134 ? -8.810 0.332 -7.898 1.00 73.75 134 GLY A N 1
ATOM 989 C CA . GLY A 1 134 ? -7.666 -0.204 -8.603 1.00 73.75 134 GLY A CA 1
ATOM 990 C C . GLY A 1 134 ? -7.388 0.542 -9.899 1.00 73.75 134 GLY A C 1
ATOM 991 O O . GLY A 1 134 ? -8.270 1.192 -10.457 1.00 73.75 134 GLY A O 1
ATOM 992 N N . LEU A 1 135 ? -6.145 0.458 -10.358 1.00 69.31 135 LEU A N 1
ATOM 993 C CA . LEU A 1 135 ? -5.699 0.969 -11.648 1.00 69.31 135 LEU A CA 1
ATOM 994 C C . LEU A 1 135 ? -5.067 -0.189 -12.407 1.00 69.31 135 LEU A C 1
ATOM 996 O O . LEU A 1 135 ? -4.103 -0.778 -11.924 1.00 69.31 135 LEU A O 1
ATOM 1000 N N . ILE A 1 136 ? -5.605 -0.500 -13.581 1.00 68.50 136 ILE A N 1
ATOM 1001 C CA . ILE A 1 136 ? -5.024 -1.465 -14.512 1.00 68.50 136 ILE A CA 1
ATOM 1002 C C . ILE A 1 136 ? -4.521 -0.658 -15.709 1.00 68.50 136 ILE A C 1
ATOM 1004 O O . ILE A 1 136 ? -5.307 -0.040 -16.422 1.00 68.50 136 ILE A O 1
ATOM 1008 N N . GLU A 1 137 ? -3.208 -0.621 -15.898 1.00 65.62 137 GLU A N 1
ATOM 1009 C CA . GLU A 1 137 ? -2.544 -0.014 -17.048 1.00 65.62 137 GLU A CA 1
ATOM 1010 C C . GLU A 1 137 ? -1.969 -1.139 -17.916 1.00 65.62 137 GLU A C 1
ATOM 1012 O O . GLU A 1 137 ? -1.008 -1.810 -17.533 1.00 65.62 137 GLU A O 1
ATOM 1017 N N . ASP A 1 138 ? -2.551 -1.326 -19.099 1.00 73.06 138 ASP A N 1
ATOM 1018 C CA . ASP A 1 138 ? -2.032 -2.219 -20.132 1.00 73.06 138 ASP A CA 1
ATOM 1019 C C . ASP A 1 138 ? -1.288 -1.392 -21.185 1.00 73.06 138 ASP A C 1
ATOM 1021 O O . ASP A 1 138 ? -1.864 -0.532 -21.854 1.00 73.06 138 ASP A O 1
ATOM 1025 N N . LYS A 1 139 ? 0.012 -1.647 -21.344 1.00 72.25 139 LYS A N 1
ATOM 1026 C CA . LYS A 1 139 ? 0.859 -0.981 -22.335 1.00 72.25 139 LYS A CA 1
ATOM 1027 C C . LYS A 1 139 ? 1.456 -1.999 -23.294 1.00 72.25 139 LYS A C 1
ATOM 1029 O O . LYS A 1 139 ? 2.304 -2.805 -22.915 1.00 72.25 139 LYS A O 1
ATOM 1034 N N . GLU A 1 140 ? 1.043 -1.923 -24.551 1.00 79.69 140 GLU A N 1
ATOM 1035 C CA . GLU A 1 140 ? 1.581 -2.732 -25.642 1.00 79.69 140 GLU A CA 1
ATOM 1036 C C . GLU A 1 140 ? 2.514 -1.880 -26.509 1.00 79.69 140 GLU A C 1
ATOM 1038 O O . GLU A 1 140 ? 2.151 -0.801 -26.973 1.00 79.69 140 GLU A O 1
ATOM 1043 N N . GLY A 1 141 ? 3.743 -2.349 -26.703 1.00 79.69 141 GLY A N 1
ATOM 1044 C CA . GLY A 1 141 ? 4.713 -1.760 -27.617 1.00 79.69 141 GLY A CA 1
ATOM 1045 C C . GLY A 1 141 ? 5.189 -2.806 -28.611 1.00 79.69 141 GLY A C 1
ATOM 1046 O O . GLY A 1 141 ? 5.661 -3.868 -28.212 1.00 79.69 141 GLY A O 1
ATOM 1047 N N . ILE A 1 142 ? 5.089 -2.507 -29.903 1.00 81.38 142 ILE A N 1
ATOM 1048 C CA . ILE A 1 142 ? 5.630 -3.353 -30.967 1.00 81.38 142 ILE A CA 1
ATOM 1049 C C . ILE A 1 142 ? 6.811 -2.607 -31.582 1.00 81.38 142 ILE A C 1
ATOM 1051 O O . ILE A 1 142 ? 6.661 -1.494 -32.082 1.00 81.38 142 ILE A O 1
ATOM 1055 N N . THR A 1 143 ? 7.998 -3.201 -31.523 1.00 83.06 143 THR A N 1
ATOM 1056 C CA . THR A 1 143 ? 9.195 -2.690 -32.198 1.00 83.06 143 THR A CA 1
ATOM 1057 C C . THR A 1 143 ? 9.503 -3.596 -33.378 1.00 83.06 143 THR A C 1
ATOM 1059 O O . THR A 1 143 ? 9.847 -4.757 -33.183 1.00 83.06 143 THR A O 1
ATOM 1062 N N . VAL A 1 144 ? 9.371 -3.068 -34.593 1.00 82.94 144 VAL A N 1
ATOM 1063 C CA . VAL A 1 144 ? 9.651 -3.799 -35.835 1.00 82.94 144 VAL A CA 1
ATOM 1064 C C . VAL A 1 144 ? 11.000 -3.347 -36.374 1.00 82.94 144 VAL A C 1
ATOM 1066 O O . VAL A 1 144 ? 11.139 -2.213 -36.830 1.00 82.94 144 VAL A O 1
ATOM 1069 N N . ASN A 1 145 ? 11.987 -4.237 -36.348 1.00 85.00 145 ASN A N 1
ATOM 1070 C CA . ASN A 1 145 ? 13.265 -4.019 -37.018 1.00 85.00 145 ASN A CA 1
ATOM 1071 C C . ASN A 1 145 ? 13.227 -4.749 -38.358 1.00 85.00 145 ASN A C 1
ATOM 1073 O O . ASN A 1 145 ? 13.175 -5.973 -38.375 1.00 85.00 145 ASN A O 1
ATOM 1077 N N . LYS A 1 146 ? 13.252 -4.028 -39.480 1.00 86.25 146 LYS A N 1
ATOM 1078 C CA . LYS A 1 146 ? 13.199 -4.628 -40.823 1.00 86.25 146 LYS A CA 1
ATOM 1079 C C . LYS A 1 146 ? 14.327 -4.122 -41.713 1.00 86.25 146 LYS A C 1
ATOM 1081 O O . LYS A 1 146 ? 14.761 -2.979 -41.572 1.00 86.25 146 LYS A O 1
ATOM 1086 N N . VAL A 1 147 ? 14.769 -4.959 -42.648 1.00 85.75 147 VAL A N 1
ATOM 1087 C CA . VAL A 1 147 ? 15.672 -4.532 -43.725 1.00 85.75 147 VAL A CA 1
ATOM 1088 C C . VAL A 1 147 ? 14.876 -3.670 -44.720 1.00 85.75 147 VAL A C 1
ATOM 1090 O O . VAL A 1 147 ? 13.818 -4.118 -45.173 1.00 85.75 147 VAL A O 1
ATOM 1093 N N . PRO A 1 148 ? 15.339 -2.454 -45.079 1.00 80.62 148 PRO A N 1
ATOM 1094 C CA . PRO A 1 148 ? 14.671 -1.624 -46.082 1.00 80.62 148 PRO A CA 1
ATOM 1095 C C . PRO A 1 148 ? 14.507 -2.382 -47.408 1.00 80.62 148 PRO A C 1
ATOM 1097 O O . PRO A 1 148 ? 15.398 -3.133 -47.799 1.00 80.62 148 PRO A O 1
ATOM 1100 N N . VAL A 1 149 ? 13.385 -2.186 -48.109 1.00 84.69 149 VAL A N 1
ATOM 1101 C CA . VAL A 1 149 ? 13.010 -2.869 -49.369 1.00 84.69 149 VAL A CA 1
ATOM 1102 C C . VAL A 1 149 ? 12.650 -4.353 -49.199 1.00 84.69 149 VAL A C 1
ATOM 1104 O O . VAL A 1 149 ? 11.539 -4.743 -49.544 1.00 84.69 149 VAL A O 1
ATOM 1107 N N . LEU A 1 150 ? 13.531 -5.186 -48.635 1.00 82.25 150 LEU A N 1
ATOM 1108 C CA . LEU A 1 150 ? 13.311 -6.640 -48.513 1.00 82.25 150 LEU A CA 1
ATOM 1109 C C . LEU A 1 150 ? 12.267 -7.013 -47.449 1.00 82.25 150 LEU A C 1
ATOM 1111 O O . LEU A 1 150 ? 11.549 -7.998 -47.608 1.00 82.25 150 LEU A O 1
ATOM 1115 N N . GLY A 1 151 ? 12.155 -6.222 -46.379 1.00 79.81 151 GLY A N 1
ATOM 1116 C CA . GLY A 1 151 ? 11.181 -6.444 -45.307 1.00 79.81 151 GLY A CA 1
ATOM 1117 C C . GLY A 1 151 ? 9.733 -6.103 -45.677 1.00 79.81 151 GLY A C 1
ATOM 1118 O O . GLY A 1 151 ? 8.824 -6.526 -44.968 1.00 79.81 151 GLY A O 1
ATOM 1119 N N . ASP A 1 152 ? 9.516 -5.370 -46.775 1.00 84.00 152 ASP A N 1
ATOM 1120 C CA . ASP A 1 152 ? 8.187 -4.944 -47.242 1.00 84.00 152 ASP A CA 1
ATOM 1121 C C . ASP A 1 152 ? 7.598 -5.865 -48.322 1.00 84.00 152 ASP A C 1
ATOM 1123 O O . ASP A 1 152 ? 6.448 -5.691 -48.726 1.00 84.00 152 ASP A O 1
ATOM 1127 N N . ILE A 1 153 ? 8.356 -6.870 -48.781 1.00 87.75 153 ILE A N 1
ATOM 1128 C CA . ILE A 1 153 ? 7.887 -7.812 -49.799 1.00 87.75 153 ILE A CA 1
ATOM 1129 C C . ILE A 1 153 ? 6.818 -8.735 -49.182 1.00 87.75 153 ILE A C 1
ATOM 1131 O O . ILE A 1 153 ? 7.113 -9.452 -48.216 1.00 87.75 153 ILE A O 1
ATOM 1135 N N . PRO A 1 154 ? 5.588 -8.780 -49.729 1.00 77.81 154 PRO A N 1
ATOM 1136 C CA . PRO A 1 154 ? 4.579 -9.734 -49.282 1.00 77.81 154 PRO A CA 1
ATOM 1137 C C . PRO A 1 154 ? 5.089 -11.178 -49.457 1.00 77.81 154 PRO A C 1
ATOM 1139 O O . PRO A 1 154 ? 5.830 -11.474 -50.388 1.00 77.81 154 PRO A O 1
ATOM 1142 N N . VAL A 1 155 ? 4.700 -12.092 -48.560 1.00 81.25 155 VAL A N 1
ATOM 1143 C CA . VAL A 1 155 ? 5.115 -13.518 -48.508 1.00 81.25 155 VAL A CA 1
ATOM 1144 C C . VAL A 1 155 ? 6.520 -13.777 -47.939 1.00 81.25 155 VAL A C 1
ATOM 1146 O O . VAL A 1 155 ? 6.642 -14.607 -47.042 1.00 81.25 155 VAL A O 1
ATOM 1149 N N . VAL A 1 156 ? 7.568 -13.073 -48.383 1.00 83.88 156 VAL A N 1
ATOM 1150 C CA . VAL A 1 156 ? 8.965 -13.357 -47.958 1.00 83.88 156 VAL A CA 1
ATOM 1151 C C . VAL A 1 156 ? 9.562 -12.342 -46.977 1.00 83.88 156 VAL A C 1
ATOM 1153 O O . VAL A 1 156 ? 10.534 -12.659 -46.291 1.00 83.88 156 VAL A O 1
ATOM 1156 N N . GLY A 1 157 ? 8.963 -11.156 -46.829 1.00 76.75 157 GLY A N 1
ATOM 1157 C CA . GLY A 1 157 ? 9.460 -10.096 -45.940 1.00 76.75 157 GLY A CA 1
ATOM 1158 C C . GLY A 1 157 ? 9.509 -10.482 -44.457 1.00 76.75 157 GLY A C 1
ATOM 1159 O O . GLY A 1 157 ? 10.268 -9.896 -43.689 1.00 7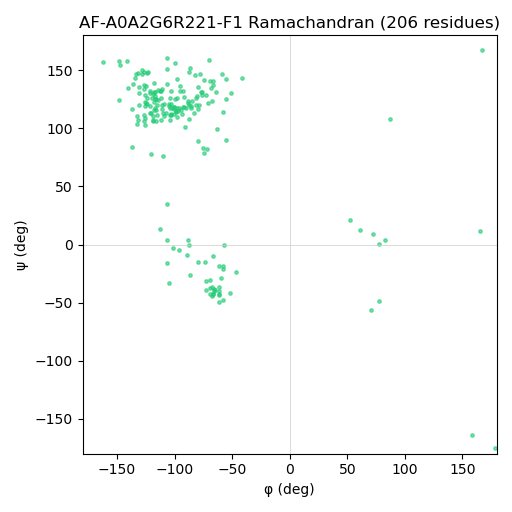6.75 157 GLY A O 1
ATOM 1160 N N . GLY A 1 158 ? 8.774 -11.530 -44.060 1.00 82.31 158 GLY A N 1
ATOM 1161 C CA . GLY A 1 158 ? 8.820 -12.121 -42.720 1.00 82.31 158 GLY A CA 1
ATOM 1162 C C . GLY A 1 158 ? 10.196 -12.649 -42.304 1.00 82.31 158 GLY A C 1
ATOM 1163 O O . GLY A 1 158 ? 10.520 -12.608 -41.124 1.00 82.31 158 GLY A O 1
ATOM 1164 N N . LEU A 1 159 ? 11.018 -13.086 -43.263 1.00 82.69 159 LEU A N 1
ATOM 1165 C CA . LEU A 1 159 ? 12.379 -13.577 -43.008 1.00 82.69 159 LEU A CA 1
ATOM 1166 C C . LEU A 1 159 ? 13.399 -12.439 -42.825 1.00 82.69 159 LEU A C 1
ATOM 1168 O O . LEU A 1 159 ? 14.497 -12.671 -42.328 1.00 82.69 159 LEU A O 1
ATOM 1172 N N . PHE A 1 160 ? 13.032 -11.212 -43.211 1.00 83.00 160 PHE A N 1
ATOM 1173 C CA . PHE A 1 160 ? 13.886 -10.018 -43.174 1.00 83.00 160 PHE A CA 1
ATOM 1174 C C . PHE A 1 160 ? 13.408 -8.973 -42.155 1.00 83.00 160 PHE A C 1
ATOM 1176 O O . PHE A 1 160 ? 13.865 -7.823 -42.172 1.00 83.00 160 PHE A O 1
ATOM 1183 N N . LYS A 1 161 ? 12.485 -9.361 -41.267 1.00 83.12 161 LYS A N 1
ATOM 1184 C CA . LYS A 1 161 ? 11.994 -8.538 -40.163 1.00 83.12 161 LYS A CA 1
ATOM 1185 C C . LYS A 1 161 ? 12.116 -9.281 -38.836 1.00 83.12 161 LYS A C 1
ATOM 1187 O O . LYS A 1 161 ? 11.987 -10.497 -38.770 1.00 83.12 161 LYS A O 1
ATOM 1192 N N . ASN A 1 162 ? 12.343 -8.524 -37.777 1.00 82.31 162 ASN A N 1
ATOM 1193 C CA . ASN A 1 162 ? 12.370 -8.988 -36.405 1.00 82.31 162 ASN A CA 1
ATOM 1194 C C . ASN A 1 162 ? 11.383 -8.144 -35.598 1.00 82.31 162 ASN A C 1
ATOM 1196 O O . ASN A 1 162 ? 11.626 -6.960 -35.342 1.00 82.31 162 ASN A O 1
ATOM 1200 N N . ASP A 1 163 ? 10.273 -8.767 -35.214 1.00 82.25 163 ASP A N 1
ATOM 1201 C CA . ASP A 1 163 ? 9.195 -8.135 -34.466 1.00 82.25 163 ASP A CA 1
ATOM 1202 C C . ASP A 1 163 ? 9.416 -8.401 -32.972 1.00 82.25 163 ASP A C 1
ATOM 1204 O O . ASP A 1 163 ? 9.369 -9.538 -32.504 1.00 82.25 163 ASP A O 1
ATOM 1208 N N . LYS A 1 164 ? 9.657 -7.348 -32.192 1.00 80.19 164 LYS A N 1
ATOM 1209 C CA . LYS A 1 164 ? 9.761 -7.426 -30.734 1.00 80.19 164 LYS A CA 1
ATOM 1210 C C . LYS A 1 164 ? 8.489 -6.876 -30.108 1.00 80.19 164 LYS A C 1
ATOM 1212 O O . LYS A 1 164 ? 8.269 -5.665 -30.078 1.00 80.19 164 LYS A O 1
ATOM 1217 N N . LYS A 1 165 ? 7.665 -7.775 -29.574 1.00 79.62 165 LYS A N 1
ATOM 1218 C CA . LYS A 1 165 ? 6.456 -7.432 -28.822 1.00 79.62 165 LYS A CA 1
ATOM 1219 C C . LYS A 1 165 ? 6.793 -7.245 -27.341 1.00 79.62 165 LYS A C 1
ATOM 1221 O O . LYS A 1 165 ? 7.345 -8.142 -26.712 1.00 79.62 165 LYS A O 1
ATOM 1226 N N . ASN A 1 166 ? 6.478 -6.085 -26.777 1.00 76.88 166 ASN A N 1
ATOM 1227 C CA . ASN A 1 166 ? 6.653 -5.766 -25.362 1.00 76.88 166 ASN A CA 1
ATOM 1228 C C . ASN A 1 166 ? 5.283 -5.447 -24.755 1.00 76.88 166 ASN A C 1
ATOM 1230 O O . ASN A 1 166 ? 4.716 -4.392 -25.03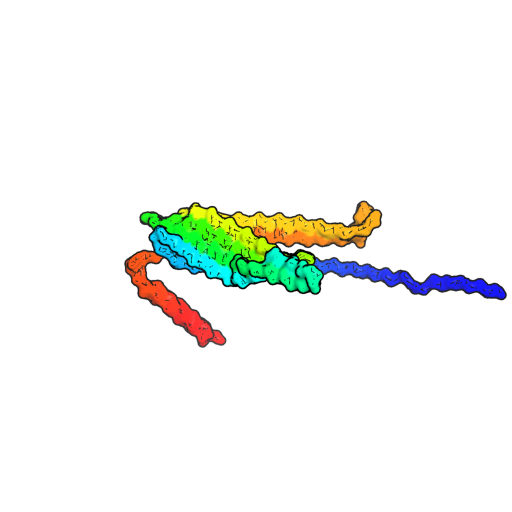0 1.00 76.88 166 ASN A O 1
ATOM 1234 N N . ILE A 1 167 ? 4.740 -6.367 -23.959 1.00 75.88 167 ILE A N 1
ATOM 1235 C CA . ILE A 1 167 ? 3.491 -6.161 -23.218 1.00 75.88 167 ILE A CA 1
ATOM 1236 C C . ILE A 1 167 ? 3.871 -5.878 -21.765 1.00 75.88 167 ILE A C 1
ATOM 1238 O O . ILE A 1 167 ? 4.512 -6.707 -21.121 1.00 75.88 167 ILE A O 1
ATOM 1242 N N . ARG A 1 168 ? 3.482 -4.716 -21.243 1.00 72.31 168 ARG A N 1
ATOM 1243 C CA . ARG A 1 168 ? 3.646 -4.347 -19.833 1.00 72.31 168 ARG A CA 1
ATOM 1244 C C . ARG A 1 168 ? 2.275 -4.128 -19.221 1.00 72.31 168 ARG A C 1
ATOM 1246 O O . ARG A 1 168 ? 1.583 -3.197 -19.614 1.00 72.31 168 ARG A O 1
ATOM 1253 N N . LYS A 1 169 ? 1.916 -4.965 -18.250 1.00 70.81 169 LYS A N 1
ATOM 1254 C CA . LYS A 1 169 ? 0.712 -4.795 -17.434 1.00 70.81 169 LYS A CA 1
ATOM 1255 C C . LYS A 1 169 ? 1.104 -4.255 -16.067 1.00 70.81 169 LYS A C 1
ATOM 1257 O O . LYS A 1 169 ? 2.042 -4.767 -15.456 1.00 70.81 169 LYS A O 1
ATOM 1262 N N . ARG A 1 170 ? 0.417 -3.225 -15.590 1.00 72.19 170 ARG A N 1
ATOM 1263 C CA . ARG A 1 170 ? 0.587 -2.666 -14.246 1.00 72.19 170 ARG A CA 1
ATOM 1264 C C . ARG A 1 170 ? -0.769 -2.614 -13.570 1.00 72.19 170 ARG A C 1
ATOM 1266 O O . ARG A 1 170 ? -1.612 -1.814 -13.952 1.00 72.19 170 ARG A O 1
ATOM 1273 N N . SER A 1 171 ? -0.942 -3.437 -12.546 1.00 68.00 171 SER A N 1
ATOM 1274 C CA . SER A 1 171 ? -2.162 -3.477 -11.746 1.00 68.00 171 SER A CA 1
ATOM 1275 C C . SER A 1 171 ? -1.872 -2.960 -10.342 1.00 68.00 171 SER A C 1
ATOM 1277 O O . SER A 1 171 ? -0.897 -3.370 -9.716 1.00 68.00 171 SER A O 1
ATOM 1279 N N . LEU A 1 172 ? -2.711 -2.061 -9.844 1.00 74.88 172 LEU A N 1
ATOM 1280 C CA . LEU A 1 172 ? -2.830 -1.727 -8.428 1.00 74.88 172 LEU A CA 1
ATOM 1281 C C . LEU A 1 172 ? -4.247 -2.100 -8.014 1.00 74.88 172 LEU A C 1
ATOM 1283 O O . LEU A 1 172 ? -5.189 -1.657 -8.662 1.00 74.88 172 LEU A O 1
ATOM 1287 N N . VAL A 1 173 ? -4.400 -2.884 -6.954 1.00 80.69 173 VAL A N 1
ATOM 1288 C CA . VAL A 1 173 ? -5.700 -3.192 -6.350 1.00 80.69 173 VAL A CA 1
ATOM 1289 C C . VAL A 1 173 ? -5.566 -2.957 -4.856 1.00 80.69 173 VAL A C 1
ATOM 1291 O O . VAL A 1 173 ? -4.614 -3.433 -4.245 1.00 80.69 173 VAL A O 1
ATOM 1294 N N . ILE A 1 174 ? -6.501 -2.206 -4.280 1.00 80.81 174 ILE A N 1
ATOM 1295 C CA . ILE A 1 174 ? -6.522 -1.916 -2.847 1.00 80.81 174 ILE A CA 1
ATOM 1296 C C . ILE A 1 174 ? -7.709 -2.643 -2.231 1.00 80.81 174 ILE A C 1
ATOM 1298 O O . ILE A 1 174 ? -8.866 -2.355 -2.551 1.00 80.81 174 ILE A O 1
ATOM 1302 N N . ILE A 1 175 ? -7.398 -3.577 -1.339 1.00 88.06 175 ILE A N 1
ATOM 1303 C CA . ILE A 1 175 ? -8.363 -4.374 -0.587 1.00 88.06 175 ILE A CA 1
ATOM 1304 C C . ILE A 1 175 ? -8.212 -4.001 0.879 1.00 88.06 175 ILE A C 1
ATOM 1306 O O . ILE A 1 175 ? -7.093 -3.934 1.388 1.00 88.06 175 ILE A O 1
ATOM 1310 N N . VAL A 1 176 ? -9.328 -3.749 1.55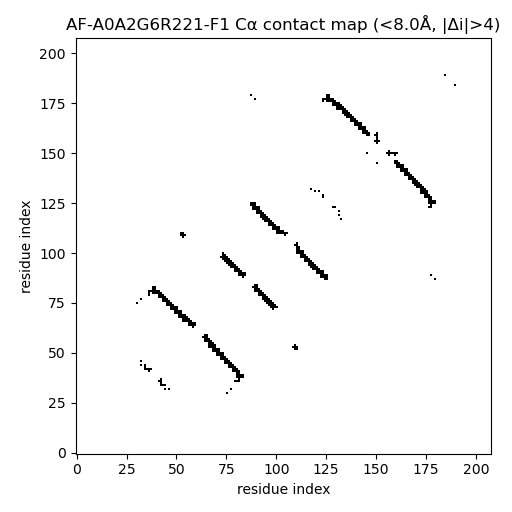7 1.00 88.75 176 VAL A N 1
ATOM 1311 C CA . VAL A 1 176 ? -9.321 -3.439 2.988 1.00 88.75 176 VAL A CA 1
ATOM 1312 C C . VAL A 1 176 ? -10.337 -4.292 3.720 1.00 88.75 176 VAL A C 1
ATOM 1314 O O . VAL A 1 176 ? -11.481 -4.421 3.289 1.00 88.75 176 VAL A O 1
ATOM 1317 N N . THR A 1 177 ? -9.902 -4.819 4.863 1.00 92.19 177 THR A N 1
ATOM 1318 C CA . THR A 1 177 ? -10.701 -5.656 5.758 1.00 92.19 177 THR A CA 1
ATOM 1319 C C . THR A 1 177 ? -10.656 -5.053 7.165 1.00 92.19 177 THR A C 1
ATOM 1321 O O . THR A 1 177 ? -9.613 -5.122 7.821 1.00 92.19 177 THR A O 1
ATOM 1324 N N . PRO A 1 178 ? -11.735 -4.415 7.653 1.00 92.69 178 PRO A N 1
ATOM 1325 C CA . PRO A 1 178 ? -11.770 -3.860 9.002 1.00 92.69 178 PRO A CA 1
ATOM 1326 C C . PRO A 1 178 ? -12.008 -4.948 10.055 1.00 92.69 178 PRO A C 1
ATOM 1328 O O . PRO A 1 178 ? -12.811 -5.855 9.849 1.00 92.69 178 PRO A O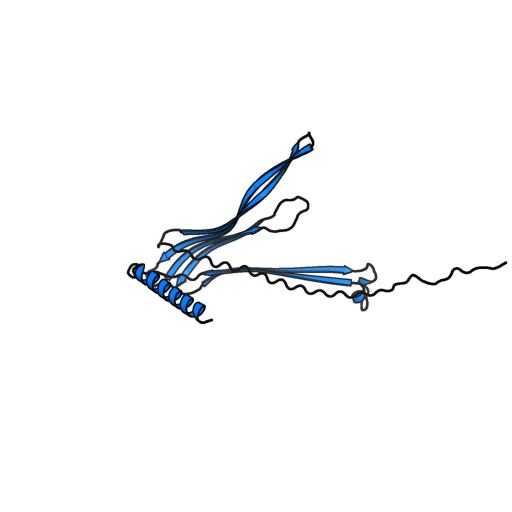 1
ATOM 1331 N N . TYR A 1 179 ? -11.422 -4.772 11.239 1.00 91.12 179 TYR A N 1
ATOM 1332 C CA . TYR A 1 179 ? -11.758 -5.553 12.430 1.00 91.12 179 TYR A CA 1
ATOM 1333 C C . TYR A 1 179 ? -12.119 -4.618 13.589 1.00 91.12 179 TYR A C 1
ATOM 1335 O O . TYR A 1 179 ? -11.309 -3.799 14.021 1.00 91.12 179 TYR A O 1
ATOM 1343 N N . ILE A 1 180 ? -13.349 -4.722 14.096 1.00 89.62 180 ILE A N 1
ATOM 1344 C CA . ILE A 1 180 ? -13.820 -3.977 15.268 1.00 89.62 180 ILE A CA 1
ATOM 1345 C C . ILE A 1 180 ? -13.441 -4.756 16.527 1.00 89.62 180 ILE A C 1
ATOM 1347 O O . ILE A 1 180 ? -13.926 -5.865 16.750 1.00 89.62 180 ILE A O 1
ATOM 1351 N N . ILE A 1 181 ? -12.627 -4.144 17.386 1.00 85.62 181 ILE A N 1
ATOM 1352 C CA . ILE A 1 181 ? -12.279 -4.690 18.700 1.00 85.62 181 ILE A CA 1
ATOM 1353 C C . ILE A 1 181 ? -13.189 -4.024 19.750 1.00 85.62 181 ILE A C 1
ATOM 1355 O O . ILE A 1 181 ? -13.054 -2.821 19.994 1.00 85.62 181 ILE A O 1
ATOM 1359 N N . PRO A 1 182 ? -14.152 -4.748 20.354 1.00 79.69 182 PRO A N 1
ATOM 1360 C CA . PRO A 1 182 ? -15.040 -4.177 21.360 1.00 79.69 182 PRO A CA 1
ATOM 1361 C C . PRO A 1 182 ? -14.281 -3.872 22.656 1.00 79.69 182 PRO A C 1
ATOM 1363 O O . PRO A 1 182 ? -13.482 -4.677 23.123 1.00 79.69 182 PRO A O 1
ATOM 1366 N N . LYS A 1 183 ? -14.605 -2.735 23.284 1.00 70.06 183 LYS A N 1
ATOM 1367 C CA . LYS A 1 183 ? -13.991 -2.248 24.536 1.00 70.06 183 LYS A CA 1
ATOM 1368 C C . LYS A 1 183 ? -14.122 -3.229 25.717 1.00 70.06 183 LYS A C 1
ATOM 1370 O O . LYS A 1 183 ? -13.364 -3.126 26.670 1.00 70.06 183 LYS A O 1
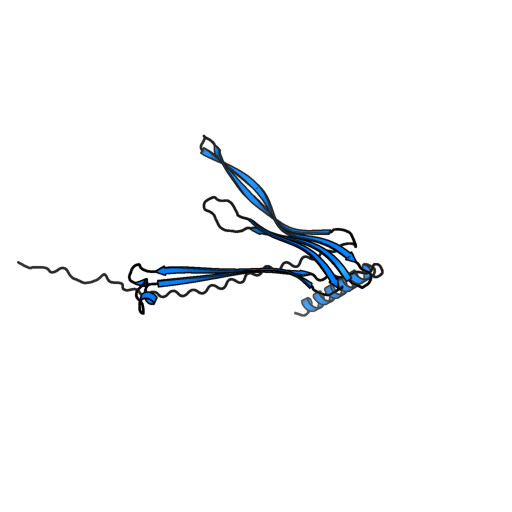ATOM 1375 N N . SER A 1 184 ? -15.088 -4.150 25.660 1.00 60.62 184 SER A N 1
ATOM 1376 C CA . SER A 1 184 ? -15.373 -5.162 26.688 1.00 60.62 184 SER A CA 1
ATOM 1377 C C . SER A 1 184 ? -14.599 -6.474 26.521 1.00 60.62 184 SER A C 1
ATOM 1379 O O . SER A 1 184 ? -14.640 -7.311 27.419 1.00 60.62 184 SER A O 1
ATOM 1381 N N . LYS A 1 185 ? -13.887 -6.673 25.404 1.00 54.38 185 LYS A N 1
ATOM 1382 C CA . LYS A 1 185 ? -12.837 -7.690 25.324 1.00 54.38 185 LYS A CA 1
ATOM 1383 C C . LYS A 1 185 ? -11.547 -7.006 25.737 1.00 54.38 185 LYS A C 1
ATOM 1385 O O . LYS A 1 185 ? -10.967 -6.258 24.953 1.00 54.38 185 LYS A O 1
ATOM 1390 N N . ASP A 1 186 ? -11.139 -7.247 26.980 1.00 59.03 186 ASP A N 1
ATOM 1391 C CA . ASP A 1 186 ? -9.821 -6.875 27.478 1.00 59.03 186 ASP A CA 1
ATOM 1392 C C . ASP A 1 186 ? -8.758 -7.176 26.416 1.00 59.03 186 ASP A C 1
ATOM 1394 O O . ASP A 1 186 ? -8.809 -8.210 25.744 1.00 59.03 186 ASP A O 1
ATOM 1398 N N . LEU A 1 187 ? -7.741 -6.323 26.319 1.00 60.50 187 LEU A N 1
ATOM 1399 C CA . LEU A 1 187 ? -6.503 -6.607 25.580 1.00 60.50 187 LEU A CA 1
ATOM 1400 C C . LEU A 1 187 ? -5.938 -8.005 25.910 1.00 60.50 187 LEU A C 1
ATOM 1402 O O . LEU A 1 187 ? -5.257 -8.608 25.086 1.00 60.50 187 LEU A O 1
ATOM 1406 N N . THR A 1 188 ? -6.287 -8.547 27.078 1.00 67.56 188 THR A N 1
ATOM 1407 C CA . THR A 1 188 ? -6.110 -9.935 27.513 1.00 67.56 188 THR A CA 1
ATOM 1408 C C . THR A 1 188 ? -6.662 -10.970 26.526 1.00 67.56 188 THR A C 1
ATOM 1410 O O . THR A 1 188 ? -5.976 -11.944 26.255 1.00 67.56 188 THR A O 1
ATOM 1413 N N . TYR A 1 189 ? -7.840 -10.781 25.921 1.00 68.62 189 TYR A N 1
ATOM 1414 C CA . TYR A 1 189 ? -8.401 -11.732 24.946 1.00 68.62 189 TYR A CA 1
ATOM 1415 C C . TYR A 1 189 ? -7.577 -11.777 23.653 1.00 68.62 189 TYR A C 1
ATOM 1417 O O . TYR A 1 189 ? -7.260 -12.854 23.159 1.00 68.62 189 TYR A O 1
ATOM 1425 N N . VAL A 1 190 ? -7.179 -10.610 23.133 1.00 74.19 190 VAL A N 1
ATOM 1426 C CA . VAL A 1 190 ? -6.318 -10.515 21.940 1.00 74.19 190 VAL A CA 1
ATOM 1427 C C . VAL A 1 190 ? -4.924 -11.068 22.244 1.00 74.19 190 VAL A C 1
ATOM 1429 O O . VAL A 1 190 ? -4.383 -11.843 21.461 1.00 74.19 190 VAL A O 1
ATOM 1432 N N . ARG A 1 191 ? -4.360 -10.742 23.413 1.00 74.94 191 ARG A N 1
ATOM 1433 C CA . ARG A 1 191 ? -3.075 -11.280 23.881 1.00 74.94 191 ARG A CA 1
ATOM 1434 C C . ARG A 1 191 ? -3.116 -12.800 24.037 1.00 74.94 191 ARG A C 1
ATOM 1436 O O . ARG A 1 191 ? -2.149 -13.453 23.666 1.00 74.94 191 ARG A O 1
ATOM 1443 N N . ASN A 1 192 ? -4.217 -13.354 24.538 1.00 80.00 192 ASN A N 1
ATOM 1444 C CA . ASN A 1 192 ? -4.386 -14.796 24.699 1.00 80.00 192 ASN A CA 1
ATOM 1445 C C . ASN A 1 192 ? -4.504 -15.506 23.345 1.00 80.00 192 ASN A C 1
ATOM 1447 O O . ASN A 1 192 ? -3.834 -16.512 23.152 1.00 80.00 192 ASN A O 1
ATOM 1451 N N . GLN A 1 193 ? -5.253 -14.956 22.381 1.00 79.06 193 GLN A N 1
ATOM 1452 C CA . GLN A 1 193 ? -5.312 -15.528 21.028 1.00 79.06 193 GLN A CA 1
ATOM 1453 C C . GLN A 1 193 ? -3.961 -15.458 20.302 1.00 79.06 193 GLN A C 1
ATOM 1455 O O . GLN A 1 193 ? -3.566 -16.413 19.642 1.00 79.06 193 GLN A O 1
ATOM 1460 N N . LEU A 1 194 ? -3.218 -14.358 20.454 1.00 79.69 194 LEU A N 1
ATOM 1461 C CA . LEU A 1 194 ? -1.868 -14.240 19.893 1.00 79.69 194 LEU A CA 1
ATOM 1462 C C . LEU A 1 194 ? -0.873 -15.192 20.576 1.00 79.69 194 LEU A C 1
ATOM 1464 O O . LEU A 1 194 ? 0.001 -15.741 19.911 1.00 79.69 194 LEU A O 1
ATOM 1468 N N . ALA A 1 195 ? -1.007 -15.412 21.887 1.00 83.31 195 ALA A N 1
ATOM 1469 C CA . ALA A 1 195 ? -0.188 -16.375 22.618 1.00 83.31 195 ALA A CA 1
ATOM 1470 C C . ALA A 1 195 ? -0.482 -17.818 22.182 1.00 83.31 195 ALA A C 1
ATOM 1472 O O . ALA A 1 195 ? 0.454 -18.580 21.957 1.00 83.31 195 ALA A O 1
ATOM 1473 N N . GLU A 1 196 ? -1.755 -18.180 22.004 1.00 85.31 196 GLU A N 1
ATOM 1474 C CA . GLU A 1 196 ? -2.151 -19.493 21.480 1.00 85.31 196 GLU A CA 1
ATOM 1475 C C . GLU A 1 196 ? -1.618 -19.729 20.066 1.00 85.31 196 GLU A C 1
ATOM 1477 O O . GLU A 1 196 ? -1.073 -20.798 19.802 1.00 85.31 196 GLU A O 1
ATOM 1482 N N . LEU A 1 197 ? -1.709 -18.731 19.179 1.00 84.19 197 LEU A N 1
ATOM 1483 C CA . LEU A 1 197 ? -1.162 -18.826 17.822 1.00 84.19 197 LEU A CA 1
ATOM 1484 C C . LEU A 1 197 ? 0.355 -19.032 17.831 1.00 84.19 197 LEU A C 1
ATOM 1486 O O . LEU A 1 197 ? 0.848 -19.894 17.108 1.00 84.19 197 LEU A O 1
ATOM 1490 N N . LYS A 1 198 ? 1.079 -18.313 18.694 1.00 83.12 198 LYS A N 1
ATOM 1491 C CA . LYS A 1 198 ? 2.533 -18.460 18.830 1.00 83.12 198 LYS A CA 1
ATOM 1492 C C . LYS A 1 198 ? 2.936 -19.837 19.369 1.00 83.12 198 LYS A C 1
ATOM 1494 O O . LYS A 1 198 ? 3.895 -20.427 18.887 1.00 83.12 198 LYS A O 1
ATOM 1499 N N . ILE A 1 199 ? 2.190 -20.370 20.338 1.00 86.75 199 ILE A N 1
ATOM 1500 C CA . ILE A 1 199 ? 2.413 -21.726 20.867 1.00 86.75 199 ILE A CA 1
ATOM 1501 C C . ILE A 1 199 ? 2.121 -22.778 19.790 1.00 86.75 199 ILE A C 1
ATOM 1503 O O . ILE A 1 199 ? 2.832 -23.778 19.694 1.00 86.75 199 ILE A O 1
ATOM 1507 N N . LEU A 1 200 ? 1.085 -22.566 18.973 1.00 84.44 200 LEU A N 1
ATOM 1508 C CA . LEU A 1 200 ? 0.778 -23.436 17.840 1.00 84.44 200 LEU A CA 1
ATOM 1509 C C . LEU A 1 200 ? 1.934 -23.429 16.834 1.00 84.44 200 LEU A C 1
ATOM 1511 O O . LEU A 1 200 ? 2.407 -24.492 16.447 1.00 84.44 200 LEU A O 1
ATOM 1515 N N . GLU A 1 201 ? 2.406 -22.243 16.456 1.00 81.81 201 GLU A N 1
ATOM 1516 C CA . GLU A 1 201 ? 3.523 -22.043 15.532 1.00 81.81 201 GLU A CA 1
ATOM 1517 C C . GLU A 1 201 ? 4.806 -22.719 16.039 1.00 81.81 201 GLU A C 1
ATOM 1519 O O . GLU A 1 201 ? 5.398 -23.514 15.314 1.00 81.81 201 GLU A O 1
ATOM 1524 N N . GLU A 1 202 ? 5.177 -22.523 17.310 1.00 81.69 202 GLU A N 1
ATOM 1525 C CA . GLU A 1 202 ? 6.320 -23.212 17.934 1.00 81.69 202 GLU A CA 1
ATOM 1526 C C . GLU A 1 202 ? 6.148 -24.738 17.959 1.00 81.69 202 GLU A C 1
ATOM 1528 O O . GLU A 1 202 ? 7.116 -25.480 17.780 1.00 81.69 202 GLU A O 1
ATOM 1533 N N . LYS A 1 203 ? 4.924 -25.236 18.163 1.00 81.25 203 LYS A N 1
ATOM 1534 C CA . LYS A 1 203 ? 4.636 -26.675 18.146 1.00 81.25 203 LYS A CA 1
ATOM 1535 C C . LYS A 1 203 ? 4.753 -27.269 16.741 1.00 81.25 203 LYS A C 1
ATOM 1537 O O . LYS A 1 203 ? 5.233 -28.392 16.613 1.00 81.25 203 LYS A O 1
ATOM 1542 N N . TYR A 1 204 ? 4.344 -26.531 15.709 1.00 78.44 204 TYR A N 1
ATOM 1543 C CA . TYR A 1 204 ? 4.488 -26.951 14.313 1.00 78.44 204 TYR A CA 1
ATOM 1544 C C . TYR A 1 204 ? 5.942 -26.870 13.828 1.00 78.44 204 TYR A C 1
ATOM 1546 O O . TYR A 1 204 ? 6.391 -27.785 13.141 1.00 78.44 204 TYR A O 1
ATOM 1554 N N . LEU A 1 205 ? 6.701 -25.844 14.227 1.00 76.06 205 LEU A N 1
ATOM 1555 C CA . LEU A 1 205 ? 8.121 -25.708 13.874 1.00 76.06 205 LEU A CA 1
ATOM 1556 C C . LEU A 1 205 ? 9.026 -26.748 14.551 1.00 76.06 205 LEU A C 1
ATOM 1558 O O . LEU A 1 205 ? 10.025 -27.134 13.961 1.00 76.06 205 LEU A O 1
ATOM 1562 N N . ASN A 1 206 ? 8.684 -27.226 15.752 1.00 69.94 206 ASN A N 1
ATOM 1563 C CA . ASN A 1 206 ? 9.468 -28.243 16.470 1.00 69.94 206 ASN A CA 1
ATOM 1564 C C . ASN A 1 206 ? 9.093 -29.699 16.117 1.00 69.94 206 ASN A C 1
ATOM 1566 O O . ASN A 1 206 ? 9.661 -30.629 16.690 1.00 69.94 206 ASN A O 1
ATOM 1570 N N . GLN A 1 207 ? 8.114 -29.916 15.231 1.00 57.22 207 GLN A N 1
ATOM 1571 C CA . GLN A 1 207 ? 7.704 -31.249 14.759 1.00 57.22 207 GLN A CA 1
ATOM 1572 C C . GLN A 1 207 ? 8.147 -31.567 13.317 1.00 57.22 207 GLN A C 1
ATOM 1574 O O . GLN A 1 207 ? 7.797 -32.636 12.815 1.00 57.22 207 GLN A O 1
ATOM 1579 N N . SER A 1 208 ? 8.914 -30.686 12.663 1.00 48.28 208 SER A N 1
ATOM 1580 C CA . SER A 1 208 ? 9.633 -30.958 11.399 1.00 48.28 208 SER A CA 1
ATOM 1581 C C . SER A 1 208 ? 11.137 -31.026 11.641 1.00 48.28 208 SER A C 1
ATOM 1583 O O . SER A 1 208 ? 11.808 -31.754 10.878 1.00 48.28 208 SER A O 1
#

Nearest PDB structures (foldseek):
  5zdh-assembly1_A  TM=7.794E-01  e=1.377E-09  Escherichia coli ETEC H10407
  5wq7-assembly1_A  TM=7.691E-01  e=2.314E-08  Escherichia coli K-12
  6w6m-assembly1_A  TM=6.857E-01  e=2.212E-07  Vibrio cholerae
  6ve2-assembly1_A  TM=7.462E-01  e=7.978E-07  Pseudomonas aeruginosa PAO1
  6ve4-assembly1_A  TM=7.455E-01  e=7.245E-06  Pseudomonas aeruginosa PAO1

Secondary structure (DSSP, 8-state):
---PPP---S----------------------------TT--EEEEEEEEEEEEEEEEE-TTS-EEEEEEEEEEEEEEEEEEEE-TTSEEEEEEEEEEEEEE----TT-PPEEEEEEEEEEEEEETT--EEEEEEEEEEEEEEEEE-TTGGGSTTTGGGGEEEEEEEEEEEEEEEE------TTS-HHHHHHHHHHHHHHHHHHHTT-